Protein AF-Q9K920-F1 (afdb_monomer)

pLDDT: mean 84.87, std 9.46, range [56.19, 97.88]

Structure (mmCIF, N/CA/C/O backbone):
data_AF-Q9K920-F1
#
_entry.id   AF-Q9K920-F1
#
loop_
_atom_site.group_PDB
_atom_site.id
_atom_site.type_symbol
_atom_site.label_atom_id
_atom_site.label_alt_id
_atom_site.label_comp_id
_atom_site.label_asym_id
_atom_site.label_entity_id
_atom_site.label_seq_id
_atom_site.pdbx_PDB_ins_code
_atom_site.Cartn_x
_atom_site.Cartn_y
_atom_site.Cartn_z
_atom_site.occupancy
_atom_site.B_iso_or_equiv
_atom_site.auth_seq_id
_atom_site.auth_comp_id
_atom_site.auth_asym_id
_atom_site.auth_atom_id
_atom_site.pdbx_PDB_model_num
ATOM 1 N N . MET A 1 1 ? -5.522 10.569 23.496 1.00 87.00 1 MET A N 1
ATOM 2 C CA . MET A 1 1 ? -6.399 11.558 24.163 1.00 87.00 1 MET A CA 1
ATOM 3 C C . MET A 1 1 ? -7.795 10.991 24.354 1.00 87.00 1 MET A C 1
ATOM 5 O O . MET A 1 1 ? -8.154 10.785 25.497 1.00 87.00 1 MET A O 1
ATOM 9 N N . LEU A 1 2 ? -8.533 10.636 23.294 1.00 90.25 2 LEU A N 1
ATOM 10 C CA . LEU A 1 2 ? -9.862 10.009 23.440 1.00 90.25 2 LEU A CA 1
ATOM 11 C C . LEU A 1 2 ? -9.837 8.718 24.281 1.00 90.25 2 LEU A C 1
ATOM 13 O O . LEU A 1 2 ? -10.608 8.592 25.219 1.00 90.25 2 LEU A O 1
ATOM 17 N N . GLU A 1 3 ? -8.879 7.813 24.030 1.00 88.56 3 GLU A N 1
ATOM 18 C CA . GLU A 1 3 ? -8.672 6.599 24.854 1.00 88.56 3 GLU A CA 1
ATOM 19 C C . GLU A 1 3 ? -8.349 6.908 26.333 1.00 88.56 3 GLU A C 1
ATOM 21 O O . GLU A 1 3 ? -8.478 6.040 27.185 1.00 88.56 3 GLU A O 1
ATOM 26 N N . GLN A 1 4 ? -7.916 8.135 26.641 1.00 89.88 4 GLN A N 1
ATOM 27 C CA . GLN A 1 4 ? -7.606 8.604 27.999 1.00 89.88 4 GLN A CA 1
ATOM 28 C C . GLN A 1 4 ? -8.783 9.376 28.628 1.00 89.88 4 GLN A C 1
ATOM 30 O O . GLN A 1 4 ? -8.610 10.004 29.666 1.00 89.88 4 GLN A O 1
ATOM 35 N N . GLY A 1 5 ? -9.960 9.376 27.992 1.00 88.25 5 GLY A N 1
ATOM 36 C CA . GLY A 1 5 ? -11.185 9.988 28.519 1.00 88.25 5 GLY A CA 1
ATOM 37 C C . GLY A 1 5 ? -11.414 11.457 28.150 1.00 88.25 5 GLY A C 1
ATOM 38 O O . GLY A 1 5 ? -12.409 12.027 28.582 1.00 88.25 5 GLY A O 1
ATOM 39 N N . TYR A 1 6 ? -10.547 12.077 27.343 1.00 89.62 6 TYR A N 1
ATOM 40 C CA . TYR A 1 6 ? -10.772 13.453 26.878 1.00 89.62 6 TYR A CA 1
ATOM 41 C C . TYR A 1 6 ? -11.965 13.525 25.923 1.00 89.62 6 TYR A C 1
ATOM 43 O O . TYR A 1 6 ? -12.097 12.680 25.031 1.00 89.62 6 TYR A O 1
ATOM 51 N N . HIS A 1 7 ? -12.772 14.584 26.025 1.00 91.06 7 HIS A N 1
ATOM 52 C CA . HIS A 1 7 ? -13.816 14.843 25.037 1.00 91.06 7 HIS A CA 1
ATOM 53 C C . HIS A 1 7 ? -13.199 15.225 23.683 1.00 91.06 7 HIS A C 1
ATOM 55 O O . HIS A 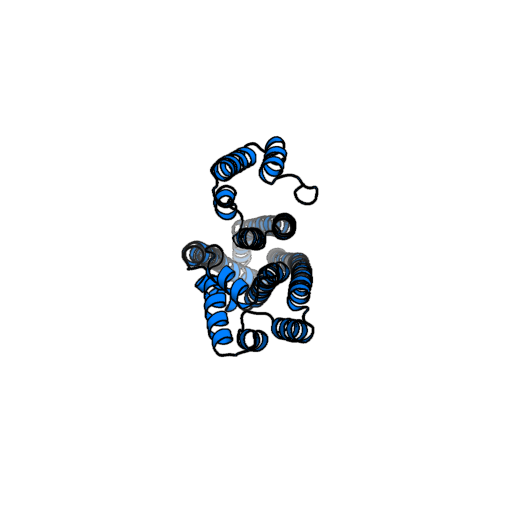1 7 ? -12.141 15.854 23.610 1.00 91.06 7 HIS A O 1
ATOM 61 N N . LEU A 1 8 ? -13.876 14.881 22.580 1.00 90.19 8 LEU A N 1
ATOM 62 C CA . LEU A 1 8 ? -13.378 15.155 21.226 1.00 90.19 8 LEU A CA 1
ATOM 63 C C . LEU A 1 8 ? -13.060 16.633 21.000 1.00 90.19 8 LEU A C 1
ATOM 65 O O . LEU A 1 8 ? -12.021 16.960 20.429 1.00 90.19 8 LEU A O 1
ATOM 69 N N . TYR A 1 9 ? -13.934 17.511 21.487 1.00 91.81 9 TYR A N 1
ATOM 70 C CA . TYR A 1 9 ? -13.746 18.951 21.400 1.00 91.81 9 TYR A CA 1
ATOM 71 C C . TYR A 1 9 ? -12.428 19.393 22.067 1.00 91.81 9 TYR A C 1
ATOM 73 O O . TYR A 1 9 ? -11.630 20.099 21.453 1.00 91.81 9 TYR A O 1
ATOM 81 N N . GLU A 1 10 ? -12.153 18.918 23.286 1.00 91.75 10 GLU A N 1
ATOM 82 C CA . GLU A 1 10 ? -10.934 19.240 24.043 1.00 91.75 10 GLU A CA 1
ATOM 83 C C . GLU A 1 10 ? -9.682 18.674 23.367 1.00 91.75 10 GLU A C 1
ATOM 85 O O . GLU A 1 10 ? -8.663 19.355 23.259 1.00 91.75 10 GLU A O 1
ATOM 90 N N . ALA A 1 11 ? -9.767 17.440 22.861 1.00 92.75 11 ALA A N 1
ATOM 91 C CA . ALA A 1 11 ? -8.669 16.798 22.151 1.00 92.75 11 ALA A CA 1
ATOM 92 C C . ALA A 1 11 ? -8.289 17.575 20.879 1.00 92.75 11 ALA A C 1
ATOM 94 O O . ALA A 1 11 ? -7.111 17.839 20.643 1.00 92.75 11 ALA A O 1
ATOM 95 N N . VAL A 1 12 ? -9.274 17.986 20.073 1.00 92.00 12 VAL A N 1
ATOM 96 C CA . VAL A 1 12 ? -9.027 18.775 18.856 1.00 92.00 12 VAL A CA 1
ATOM 97 C C . VAL A 1 12 ? -8.523 20.176 19.205 1.00 92.00 12 VAL A C 1
ATOM 99 O O . VAL A 1 12 ? -7.591 20.654 18.562 1.00 92.00 12 VAL A O 1
ATOM 102 N N . GLN A 1 13 ? -9.063 20.816 20.245 1.00 92.44 13 GLN A N 1
ATOM 103 C CA . GLN A 1 13 ? -8.583 22.119 20.710 1.00 92.44 13 GLN A CA 1
ATOM 104 C C . GLN A 1 13 ? -7.113 22.061 21.147 1.00 92.44 13 GLN A C 1
ATOM 106 O O . GLN A 1 13 ? -6.321 22.917 20.755 1.00 92.44 13 GLN A O 1
ATOM 111 N N . PHE A 1 14 ? -6.726 21.027 21.897 1.00 92.69 14 PHE A N 1
ATOM 112 C CA . PHE A 1 14 ? -5.340 20.810 22.309 1.00 92.69 14 PHE A CA 1
ATOM 113 C C . PHE A 1 14 ? -4.397 20.616 21.110 1.00 92.69 14 PHE A C 1
ATOM 115 O O . PHE A 1 14 ? -3.303 21.187 21.068 1.00 92.69 14 PHE A O 1
ATOM 122 N N . LEU A 1 15 ? -4.830 19.850 20.104 1.00 91.69 15 LEU A N 1
ATOM 123 C CA . LEU A 1 15 ? -4.066 19.648 18.870 1.00 91.69 15 LEU A CA 1
ATOM 124 C C . LEU A 1 15 ? -3.947 20.934 18.042 1.00 91.69 15 LEU A C 1
ATOM 126 O O . LEU A 1 15 ? -2.878 21.213 17.503 1.00 91.69 15 LEU A O 1
ATOM 130 N N . ALA A 1 16 ? -5.007 21.743 17.975 1.00 92.06 16 ALA A N 1
ATOM 131 C CA . ALA A 1 16 ? -5.031 22.984 17.207 1.00 92.06 16 ALA A CA 1
ATOM 132 C C . ALA A 1 16 ? -4.013 24.020 17.712 1.00 92.06 16 ALA A C 1
ATOM 134 O O . ALA A 1 16 ? -3.480 24.782 16.908 1.00 92.06 16 ALA A O 1
ATOM 135 N N . ILE A 1 17 ? -3.703 24.031 19.015 1.00 91.19 17 ILE A N 1
ATOM 136 C CA . ILE A 1 17 ? -2.691 24.924 19.614 1.00 91.19 17 ILE A CA 1
ATOM 137 C C . ILE A 1 17 ? -1.288 24.645 19.054 1.00 91.19 17 ILE A C 1
ATOM 139 O O . ILE A 1 17 ? -0.499 25.569 18.879 1.00 91.19 17 ILE A O 1
ATOM 143 N N . HIS A 1 18 ? -0.988 23.384 18.738 1.00 89.94 18 HIS A N 1
ATOM 144 C CA . HIS A 1 18 ? 0.329 22.940 18.272 1.00 89.94 18 HIS A CA 1
ATOM 145 C C . HIS A 1 18 ? 0.408 22.793 16.743 1.00 89.94 18 HIS A C 1
ATOM 147 O O . HIS A 1 18 ? 1.444 22.404 16.203 1.00 89.94 18 HIS A O 1
ATOM 153 N N . ALA A 1 19 ? -0.690 23.063 16.034 1.00 89.94 19 ALA A N 1
ATOM 154 C CA . ALA A 1 19 ? -0.784 22.872 14.596 1.00 89.94 19 ALA A CA 1
ATOM 155 C C . ALA A 1 19 ? -0.239 24.090 13.820 1.00 89.94 19 ALA A C 1
ATOM 157 O O . ALA A 1 19 ? -0.411 25.231 14.253 1.00 89.94 19 ALA A O 1
ATOM 158 N N . PRO A 1 20 ? 0.350 23.893 12.623 1.00 91.81 20 PRO A N 1
ATOM 159 C CA . PRO A 1 20 ? 0.662 24.996 11.716 1.00 91.81 20 PRO A CA 1
ATOM 160 C C . PRO A 1 20 ? -0.584 25.835 11.406 1.00 91.81 20 PRO A C 1
ATOM 162 O O . PRO A 1 20 ? -1.692 25.299 11.339 1.00 91.81 20 PRO A O 1
ATOM 165 N N . SER A 1 21 ? -0.419 27.131 11.126 1.00 90.75 21 SER A N 1
ATOM 166 C CA . SER A 1 21 ? -1.541 28.077 10.982 1.00 90.75 21 SER A CA 1
ATOM 167 C C . SER A 1 21 ? -2.606 27.648 9.961 1.00 90.75 21 SER A C 1
ATOM 169 O O . SER A 1 21 ? -3.788 27.939 10.137 1.00 90.75 21 SER A O 1
ATOM 171 N N . SER A 1 22 ? -2.219 26.942 8.893 1.00 89.88 22 SER A N 1
ATOM 172 C CA . SER A 1 22 ? -3.157 26.403 7.898 1.00 89.88 22 SER A CA 1
ATOM 173 C C . SER A 1 22 ? -4.046 25.290 8.465 1.00 89.88 22 SER A C 1
ATOM 175 O O . SER A 1 22 ? -5.250 25.282 8.211 1.00 89.88 22 SER A O 1
ATOM 177 N N . ALA A 1 23 ? -3.477 24.377 9.253 1.00 90.25 23 ALA A N 1
ATOM 178 C CA . ALA A 1 23 ? -4.200 23.291 9.907 1.00 90.25 23 ALA A CA 1
ATOM 179 C C . ALA A 1 23 ? -5.038 23.808 11.082 1.00 90.25 23 ALA A C 1
ATOM 181 O O . ALA A 1 23 ? -6.196 23.420 11.216 1.00 90.25 23 ALA A O 1
ATOM 182 N N . GLN A 1 24 ? -4.503 24.751 11.862 1.00 92.38 24 GLN A N 1
ATOM 183 C CA . GLN A 1 24 ? -5.221 25.396 12.960 1.00 92.38 24 GLN A CA 1
ATOM 184 C C . GLN A 1 24 ? -6.520 26.061 12.482 1.00 92.38 24 GLN A C 1
ATOM 186 O O . GLN A 1 24 ? -7.563 25.874 13.100 1.00 92.38 24 GLN A O 1
ATOM 191 N N . LYS A 1 25 ? -6.498 26.783 11.348 1.00 92.44 25 LYS A N 1
ATOM 192 C CA . LYS A 1 25 ? -7.712 27.381 10.757 1.00 92.44 25 LYS A CA 1
ATOM 193 C C . LYS A 1 25 ? -8.785 26.334 10.446 1.00 92.44 25 LYS A C 1
ATOM 195 O O . LYS A 1 25 ? -9.943 26.536 10.796 1.00 92.44 25 LYS A O 1
ATOM 200 N N . LYS A 1 26 ? -8.398 25.213 9.828 1.00 93.25 26 LYS A N 1
ATOM 201 C CA . LYS A 1 26 ? -9.325 24.119 9.493 1.00 93.25 26 LYS A CA 1
ATOM 202 C C . LYS A 1 26 ? -9.870 23.424 10.747 1.00 93.25 26 LYS A C 1
ATOM 204 O O . LYS A 1 26 ? -11.060 23.148 10.820 1.00 93.25 26 LYS A O 1
ATOM 209 N N . MET A 1 27 ? -9.019 23.189 11.748 1.00 92.81 27 MET A N 1
ATOM 210 C CA . MET A 1 27 ? -9.426 22.618 13.037 1.00 92.81 27 MET A CA 1
ATOM 211 C C . MET A 1 27 ? -10.377 23.546 13.798 1.00 92.81 27 MET A C 1
ATOM 213 O O . MET A 1 27 ? -11.357 23.077 14.361 1.00 92.81 27 MET A O 1
ATOM 217 N N . ASN A 1 28 ? -10.143 24.859 13.776 1.00 92.88 28 ASN A N 1
ATOM 218 C CA . ASN A 1 28 ? -11.046 25.826 14.397 1.00 92.88 28 ASN A CA 1
ATOM 219 C C . ASN A 1 28 ? -12.414 25.865 13.701 1.00 92.88 28 ASN A C 1
ATOM 221 O O . ASN A 1 28 ? -13.424 25.934 14.392 1.00 92.88 28 ASN A O 1
ATOM 225 N N . ALA A 1 29 ? -12.462 25.765 12.368 1.00 93.00 29 ALA A N 1
ATOM 226 C CA . ALA A 1 29 ? -13.723 25.636 11.633 1.00 93.00 29 ALA A CA 1
ATOM 227 C C . ALA A 1 29 ? -14.479 24.353 12.028 1.00 93.00 29 ALA A C 1
ATOM 229 O O . ALA A 1 29 ? -15.650 24.413 12.390 1.00 93.00 29 ALA A O 1
ATOM 230 N N . MET A 1 30 ? -13.779 23.214 12.090 1.00 93.50 30 MET A N 1
ATOM 231 C CA . MET A 1 30 ? -14.336 21.953 12.594 1.00 93.50 30 MET A CA 1
ATOM 232 C C . MET A 1 30 ? -14.867 22.085 14.035 1.00 93.50 30 MET A C 1
ATOM 234 O O . MET A 1 30 ? -15.955 21.605 14.337 1.00 93.50 30 MET A O 1
ATOM 238 N N . LEU A 1 31 ? -14.134 22.752 14.935 1.00 93.44 31 LEU A N 1
ATOM 239 C CA . LEU A 1 31 ? -14.570 22.986 16.318 1.00 93.44 31 LEU A CA 1
ATOM 240 C C . LEU A 1 31 ? -15.826 23.867 16.402 1.00 93.44 31 LEU A C 1
ATOM 242 O O . LEU A 1 31 ? -16.652 23.649 17.289 1.00 93.44 31 LEU A O 1
ATOM 246 N N . MET A 1 32 ? -15.984 24.849 15.506 1.00 93.19 32 MET A N 1
ATOM 247 C CA . MET A 1 32 ? -17.191 25.683 15.429 1.00 93.19 32 MET A CA 1
ATOM 248 C C . MET A 1 32 ? -18.421 24.860 15.026 1.00 93.19 32 MET A C 1
ATOM 250 O O . MET A 1 32 ? -19.474 24.993 15.656 1.00 93.19 32 MET A O 1
ATOM 254 N N . ASP A 1 33 ? -18.278 23.968 14.047 1.00 94.00 33 ASP A N 1
ATOM 255 C CA . ASP A 1 33 ? -19.357 23.076 13.607 1.00 94.00 33 ASP A CA 1
ATOM 256 C C . ASP A 1 33 ? -19.740 22.076 14.703 1.00 94.00 33 ASP A C 1
ATOM 258 O O . ASP A 1 33 ? -20.922 21.926 15.022 1.00 94.00 33 ASP A O 1
ATOM 262 N N . LEU A 1 34 ? -18.746 21.460 15.355 1.00 91.94 34 LEU A N 1
ATOM 263 C CA . LEU A 1 34 ? -18.974 20.547 16.479 1.00 91.94 34 LEU A CA 1
ATOM 264 C C . LEU A 1 34 ? -19.683 21.238 17.649 1.00 91.94 34 LEU A C 1
ATOM 266 O O . LEU A 1 34 ? -20.607 20.674 18.230 1.00 91.94 34 LEU A O 1
ATOM 270 N N . ARG A 1 35 ? -19.295 22.477 17.980 1.00 91.00 35 ARG A N 1
ATOM 271 C CA . ARG A 1 35 ? -19.970 23.274 19.018 1.00 91.00 35 ARG A CA 1
ATOM 272 C C . ARG A 1 35 ? -21.424 23.581 18.649 1.00 91.00 35 ARG A C 1
ATOM 274 O O . ARG A 1 35 ? -22.266 23.680 19.535 1.00 91.00 35 ARG A O 1
ATOM 281 N N . SER A 1 36 ? -21.711 23.719 17.357 1.00 91.31 36 SER A N 1
ATOM 282 C CA . SER A 1 36 ? -23.054 23.985 16.833 1.00 91.31 36 SER A CA 1
ATOM 283 C C . SER A 1 36 ? -23.922 22.722 16.720 1.00 91.31 36 SER A C 1
ATOM 285 O O . SER A 1 36 ? -25.068 22.813 16.289 1.00 91.31 36 SER A O 1
ATOM 287 N N . GLY A 1 37 ? -23.401 21.549 17.101 1.00 90.25 37 GLY A N 1
ATOM 288 C CA . GLY A 1 37 ? -24.133 20.282 17.081 1.00 90.25 37 GLY A CA 1
ATOM 289 C C . GLY A 1 37 ? -24.151 19.582 15.721 1.00 90.25 37 GLY A C 1
ATOM 290 O O . GLY A 1 37 ? -24.944 18.660 15.527 1.00 90.25 37 GLY A O 1
ATOM 291 N N . TYR A 1 38 ? -23.298 19.988 14.774 1.00 91.19 38 TYR A N 1
ATOM 292 C CA . TYR A 1 38 ? -23.150 19.236 13.530 1.00 91.19 38 TYR A CA 1
ATOM 293 C C . TYR A 1 38 ? -22.531 17.855 13.804 1.00 91.19 38 TYR A C 1
ATOM 295 O O . TYR A 1 38 ? -21.619 17.748 14.628 1.00 91.19 38 TYR A O 1
ATOM 303 N N . PRO A 1 39 ? -22.973 16.806 13.082 1.00 90.31 39 PRO A N 1
ATOM 304 C CA . PRO A 1 39 ? -22.327 15.499 13.111 1.00 90.31 39 PRO A CA 1
ATOM 305 C C . PRO A 1 39 ? -20.834 15.585 12.777 1.00 90.31 39 PRO A C 1
ATOM 307 O O . PRO A 1 39 ? -20.417 16.391 11.936 1.00 90.31 39 PRO A O 1
ATOM 310 N N . LEU A 1 40 ? -20.035 14.711 13.387 1.00 91.75 40 LEU A N 1
ATOM 311 C CA . LEU A 1 40 ? -18.583 14.702 13.245 1.00 91.75 40 LEU A CA 1
ATOM 312 C C . LEU A 1 40 ? -18.161 14.529 11.786 1.00 91.75 40 LEU A C 1
ATOM 314 O O . LEU A 1 40 ? -17.308 15.276 11.310 1.00 91.75 40 LEU A O 1
ATOM 318 N N . HIS A 1 41 ? -18.765 13.584 11.065 1.00 89.50 41 HIS A N 1
ATOM 319 C CA . HIS A 1 41 ? -18.437 13.348 9.660 1.00 89.50 41 HIS A CA 1
ATOM 320 C C . HIS A 1 41 ? -18.607 14.594 8.779 1.00 89.50 41 HIS A C 1
ATOM 322 O O . HIS A 1 41 ? -17.815 14.770 7.861 1.00 89.50 41 HIS A O 1
ATOM 328 N N . LYS A 1 42 ? -19.564 15.486 9.082 1.00 89.56 42 LYS A N 1
ATOM 329 C CA . LYS A 1 42 ? -19.732 16.761 8.360 1.00 89.56 42 LYS A CA 1
ATOM 330 C C . LYS A 1 42 ? -18.681 17.787 8.769 1.00 89.56 42 LYS A C 1
ATOM 332 O O . LYS A 1 42 ? -18.091 18.442 7.919 1.00 89.56 42 LYS A O 1
ATOM 337 N N . ALA A 1 43 ? -18.396 17.897 10.066 1.00 92.12 43 ALA A N 1
ATOM 338 C CA . ALA A 1 43 ? -17.367 18.813 10.561 1.00 92.12 43 ALA A CA 1
ATOM 339 C C . ALA A 1 43 ? -15.959 18.458 10.028 1.00 92.12 43 ALA A C 1
ATOM 341 O O . ALA A 1 43 ? -15.102 19.330 9.870 1.00 92.12 43 ALA A O 1
ATOM 342 N N . LEU A 1 44 ? -15.709 17.180 9.725 1.00 91.50 44 LEU A N 1
ATOM 343 C CA . LEU A 1 44 ? -14.448 16.699 9.156 1.00 91.50 44 LEU A CA 1
ATOM 344 C C . LEU A 1 44 ? -14.211 17.133 7.698 1.00 91.50 44 LEU A C 1
ATOM 346 O O . LEU A 1 44 ? -13.056 17.114 7.259 1.00 91.50 44 LEU A O 1
ATOM 350 N N . ASP A 1 45 ? -15.236 17.582 6.964 1.00 88.56 45 ASP A N 1
ATOM 351 C CA . ASP A 1 45 ? -15.094 18.028 5.569 1.00 88.56 45 ASP A CA 1
ATOM 352 C C . ASP A 1 45 ? -14.105 19.198 5.428 1.00 88.56 45 ASP A C 1
ATOM 354 O O . ASP A 1 45 ? -13.343 19.269 4.456 1.00 88.56 45 ASP A O 1
ATOM 358 N N . HIS A 1 46 ? -14.005 20.060 6.450 1.00 88.81 46 HIS A N 1
ATOM 359 C CA . HIS A 1 46 ? -13.029 21.161 6.507 1.00 88.81 46 HIS A CA 1
ATOM 360 C C . HIS A 1 46 ? -11.575 20.689 6.396 1.00 88.81 46 HIS A C 1
ATOM 362 O O . HIS A 1 46 ? -10.706 21.410 5.890 1.00 88.81 46 HIS A O 1
ATOM 368 N N . LEU A 1 47 ? -11.281 19.471 6.859 1.00 87.12 47 LEU A N 1
ATOM 369 C CA . LEU A 1 47 ? -9.933 18.908 6.840 1.00 87.12 47 LEU A CA 1
ATOM 370 C C . LEU A 1 47 ? -9.537 18.366 5.459 1.00 87.12 47 LEU A C 1
ATOM 372 O O . LEU A 1 47 ? -8.339 18.219 5.212 1.00 87.12 47 LEU A O 1
ATOM 376 N N . GLN A 1 48 ? -10.492 18.156 4.541 1.00 86.50 48 GLN A N 1
ATOM 377 C CA . GLN A 1 48 ? -10.265 17.584 3.202 1.00 86.50 48 GLN A CA 1
ATOM 378 C C . GLN A 1 48 ? -9.549 16.225 3.266 1.00 86.50 48 GLN A C 1
ATOM 380 O O . GLN A 1 48 ? -8.590 15.959 2.536 1.00 86.50 48 GLN A O 1
ATOM 385 N N . LEU A 1 49 ? -9.994 15.372 4.191 1.00 87.25 49 LEU A N 1
ATOM 386 C CA . LEU A 1 49 ? -9.417 14.046 4.386 1.00 87.25 49 LEU A CA 1
ATOM 387 C C . LEU A 1 49 ? -9.680 13.149 3.168 1.00 87.25 49 LEU A C 1
ATOM 389 O O . LEU A 1 49 ? -10.670 13.339 2.461 1.00 87.25 49 LEU A O 1
ATOM 393 N N . PRO A 1 50 ? -8.840 12.140 2.912 1.00 86.44 50 PRO A N 1
ATOM 394 C CA . PRO A 1 50 ? -9.135 11.158 1.885 1.00 86.44 50 PRO A CA 1
ATOM 395 C C . PRO A 1 50 ? -10.414 10.357 2.175 1.00 86.44 50 PRO A C 1
ATOM 397 O O . PRO A 1 50 ? -10.739 10.104 3.332 1.00 86.44 50 PRO A O 1
ATOM 400 N N . GLN A 1 51 ? -11.120 9.934 1.122 1.00 85.38 51 GLN A N 1
ATOM 401 C CA . GLN A 1 51 ? -12.435 9.272 1.210 1.00 85.38 51 GLN A CA 1
ATOM 402 C C . GLN A 1 51 ? -12.436 8.020 2.102 1.00 85.38 51 GLN A C 1
ATOM 404 O O . GLN A 1 51 ? -13.359 7.808 2.878 1.00 85.38 51 GLN A O 1
ATOM 409 N N . ASP A 1 52 ? -11.377 7.220 2.022 1.00 84.69 52 ASP A N 1
ATOM 410 C CA . ASP A 1 52 ? -11.130 6.036 2.845 1.00 84.69 52 ASP A CA 1
ATOM 411 C C . ASP A 1 52 ? -11.049 6.360 4.344 1.00 84.69 52 ASP A C 1
ATOM 413 O O . ASP A 1 52 ? -11.583 5.629 5.174 1.00 84.69 52 ASP A O 1
ATOM 417 N N . VAL A 1 53 ? -10.441 7.493 4.692 1.00 89.25 53 VAL A N 1
ATOM 418 C CA . VAL A 1 53 ? -10.314 7.965 6.076 1.00 89.25 53 VAL A CA 1
ATOM 419 C C . VAL A 1 53 ? -11.638 8.536 6.582 1.00 89.25 53 VAL A C 1
ATOM 421 O O . VAL A 1 53 ? -12.036 8.245 7.706 1.00 89.25 53 VAL A O 1
ATOM 424 N N . GLN A 1 54 ? -12.350 9.304 5.750 1.00 90.12 54 GLN A N 1
ATOM 425 C CA . GLN A 1 54 ? -13.674 9.833 6.102 1.00 90.12 54 GLN A CA 1
ATOM 426 C C . GLN A 1 54 ? -14.677 8.709 6.375 1.00 90.12 54 GLN A C 1
ATOM 428 O O . GLN A 1 54 ? -15.404 8.758 7.362 1.00 90.12 54 GLN A O 1
ATOM 433 N N . LEU A 1 55 ? -14.660 7.661 5.550 1.00 88.94 55 LEU A N 1
ATOM 434 C CA . LEU A 1 55 ? -15.499 6.480 5.716 1.00 88.94 55 LEU A CA 1
ATOM 435 C C . LEU A 1 55 ? -15.267 5.773 7.062 1.00 88.94 55 LEU A C 1
ATOM 437 O O . LEU A 1 55 ? -16.230 5.420 7.737 1.00 88.94 55 LEU A O 1
ATOM 441 N N . LEU A 1 56 ? -14.010 5.576 7.474 1.00 88.50 56 LEU A N 1
ATOM 442 C CA . LEU A 1 56 ? -13.700 4.948 8.765 1.00 88.50 56 LEU A CA 1
ATOM 443 C C . LEU A 1 56 ? -14.125 5.819 9.950 1.00 88.50 56 LEU A C 1
ATOM 445 O O . LEU A 1 56 ? -14.624 5.295 10.946 1.00 88.50 56 LEU A O 1
ATOM 449 N N . LEU A 1 57 ? -13.970 7.140 9.835 1.00 92.31 57 LEU A N 1
ATOM 450 C CA . LEU A 1 57 ? -14.434 8.075 10.857 1.00 92.31 57 LEU A CA 1
ATOM 451 C C . LEU A 1 57 ? -15.964 8.095 10.945 1.00 92.31 57 LEU A C 1
ATOM 453 O O . LEU A 1 57 ? -16.498 8.049 12.050 1.00 92.31 57 LEU A O 1
ATOM 457 N N . TYR A 1 58 ? -16.665 8.054 9.812 1.00 92.12 58 TYR A N 1
ATOM 458 C CA . TYR A 1 58 ? -18.119 7.896 9.768 1.00 92.12 58 TYR A CA 1
ATOM 459 C C . TYR A 1 58 ? -18.572 6.599 10.446 1.00 92.12 58 TYR A C 1
ATOM 461 O O . TYR A 1 58 ? -19.450 6.624 11.303 1.00 92.12 58 TYR A O 1
ATOM 469 N N . VAL A 1 59 ? -17.932 5.468 10.130 1.00 90.69 59 VAL A N 1
ATOM 470 C CA . VAL A 1 59 ? -18.202 4.181 10.791 1.00 90.69 59 VAL A CA 1
ATOM 471 C C . VAL A 1 59 ? -17.985 4.272 12.302 1.00 90.69 59 VAL A C 1
ATOM 473 O O . VAL A 1 59 ? -18.813 3.783 13.067 1.00 90.69 59 VAL A O 1
ATOM 476 N N . SER A 1 60 ? -16.917 4.944 12.736 1.00 91.12 60 SER A N 1
ATOM 477 C CA . SER A 1 60 ? -16.625 5.118 14.161 1.00 91.12 60 SER A CA 1
ATOM 478 C C . SER A 1 60 ? -17.591 6.050 14.893 1.00 91.12 60 SER A C 1
ATOM 480 O O . SER A 1 60 ? -17.851 5.886 16.080 1.00 91.12 60 SER A O 1
ATOM 482 N N . GLU A 1 61 ? -18.147 7.036 14.187 1.00 92.31 61 GLU A N 1
ATOM 483 C CA . GLU A 1 61 ? -19.204 7.892 14.719 1.00 92.31 61 GLU A CA 1
ATOM 484 C C . GLU A 1 61 ? -20.496 7.090 14.901 1.00 92.31 61 GLU A C 1
ATOM 486 O O . GLU A 1 61 ? -21.181 7.246 15.908 1.00 92.31 61 GLU A O 1
ATOM 491 N N . ARG A 1 62 ? -20.805 6.189 13.959 1.00 91.56 62 ARG A N 1
ATOM 492 C CA . ARG A 1 62 ? -22.009 5.350 13.998 1.00 91.56 62 ARG A CA 1
ATOM 493 C C . ARG A 1 62 ? -21.948 4.231 15.035 1.00 91.56 62 ARG A C 1
ATOM 495 O O . ARG A 1 62 ? -22.976 3.933 15.630 1.00 91.56 62 ARG A O 1
ATOM 502 N N . ASN A 1 63 ? -20.782 3.623 15.259 1.00 88.19 63 ASN A N 1
ATOM 503 C CA . ASN A 1 63 ? -20.618 2.571 16.270 1.00 88.19 63 ASN A CA 1
ATOM 504 C C . ASN A 1 63 ? -20.235 3.105 17.668 1.00 88.19 63 ASN A C 1
ATOM 506 O O . ASN A 1 63 ? -20.147 2.324 18.612 1.00 88.19 63 ASN A O 1
ATOM 510 N N . GLY A 1 64 ? -19.988 4.414 17.804 1.00 87.62 64 GLY A N 1
ATOM 511 C CA . GLY A 1 64 ? -19.639 5.075 19.064 1.00 87.62 64 GLY A CA 1
ATOM 512 C C . GLY A 1 64 ? -18.177 4.933 19.510 1.00 87.62 64 GLY A C 1
ATOM 513 O O . GLY A 1 64 ? -17.780 5.575 20.482 1.00 87.62 64 GLY A O 1
ATOM 514 N N . ASP A 1 65 ? -17.341 4.162 18.808 1.00 87.81 65 ASP A N 1
ATOM 515 C CA . ASP A 1 65 ? -15.922 3.969 19.135 1.00 87.81 65 ASP A CA 1
ATOM 516 C C . ASP A 1 65 ? -15.030 4.948 18.356 1.00 87.81 65 ASP A C 1
ATOM 518 O O . ASP A 1 65 ? -14.174 4.580 17.541 1.00 87.81 65 ASP A O 1
ATOM 522 N N . LEU A 1 66 ? -15.226 6.243 18.620 1.00 91.44 66 LEU A N 1
ATOM 523 C CA . LEU A 1 66 ? -14.425 7.315 18.020 1.00 91.44 66 LEU A CA 1
ATOM 524 C C . LEU A 1 66 ? -12.931 7.155 18.322 1.00 91.44 66 LEU A C 1
ATOM 526 O O . LEU A 1 66 ? -12.091 7.488 17.486 1.00 91.44 66 LEU A O 1
ATOM 530 N N . ALA A 1 67 ? -12.580 6.641 19.502 1.00 91.12 67 ALA A N 1
ATOM 531 C CA . ALA A 1 67 ? -11.194 6.437 19.901 1.00 91.12 67 ALA A CA 1
ATOM 532 C C . ALA A 1 67 ? -10.482 5.455 18.957 1.00 91.12 67 ALA A C 1
ATOM 534 O O . ALA A 1 67 ? -9.443 5.799 18.380 1.00 91.12 67 ALA A O 1
ATOM 535 N N . GLN A 1 68 ? -11.071 4.275 18.730 1.00 85.31 68 GLN A N 1
ATOM 536 C CA . GLN A 1 68 ? -10.553 3.310 17.763 1.00 85.31 68 GLN A CA 1
ATOM 537 C C . GLN A 1 68 ? -10.629 3.856 16.333 1.00 85.31 68 GLN A C 1
ATOM 539 O O . GLN A 1 68 ? -9.683 3.680 15.560 1.00 85.31 68 GLN A O 1
ATOM 544 N N . GLY A 1 69 ? -11.719 4.547 15.993 1.00 88.50 69 GLY A N 1
ATOM 545 C CA . GLY A 1 69 ? -11.931 5.185 14.698 1.00 88.50 69 GLY A CA 1
ATOM 546 C C . GLY A 1 69 ? -10.800 6.110 14.287 1.00 88.50 69 GLY A C 1
ATOM 547 O O . GLY A 1 69 ? -10.165 5.897 13.252 1.00 88.50 69 GLY A O 1
ATOM 548 N N . PHE A 1 70 ? -10.498 7.107 15.120 1.00 91.75 70 PHE A N 1
ATOM 549 C CA . PHE A 1 70 ? -9.401 8.045 14.887 1.00 91.75 70 PHE A CA 1
ATOM 550 C C . PHE A 1 70 ? -8.038 7.353 14.863 1.00 91.75 70 PHE A C 1
ATOM 552 O O . PHE A 1 70 ? -7.192 7.717 14.045 1.00 91.75 70 PHE A O 1
ATOM 559 N N . ARG A 1 71 ? -7.820 6.334 15.703 1.00 89.00 71 ARG A N 1
ATOM 560 C CA . ARG A 1 71 ? -6.569 5.565 15.713 1.00 89.00 71 ARG A CA 1
ATOM 561 C C . ARG A 1 71 ? -6.345 4.819 14.398 1.00 89.00 71 ARG A C 1
ATOM 563 O O . ARG A 1 71 ? -5.319 5.032 13.756 1.00 89.00 71 ARG A O 1
ATOM 570 N N . LYS A 1 72 ? -7.306 3.999 13.960 1.00 83.62 72 LYS A N 1
ATOM 571 C CA . LYS A 1 72 ? -7.209 3.228 12.707 1.00 83.62 72 LYS A CA 1
ATOM 572 C C . LYS A 1 72 ? -7.174 4.136 11.477 1.00 83.62 72 LYS A C 1
ATOM 574 O O . LYS A 1 72 ? -6.366 3.923 10.577 1.00 83.62 72 LYS A O 1
ATOM 579 N N . SER A 1 73 ? -7.974 5.199 11.477 1.00 89.38 73 SER A N 1
ATOM 580 C CA . SER A 1 73 ? -7.961 6.234 10.436 1.00 89.38 73 SER A CA 1
ATOM 581 C C . SER A 1 73 ? -6.607 6.944 10.346 1.00 89.38 73 SER A C 1
ATOM 583 O O . SER A 1 73 ? -6.084 7.160 9.253 1.00 89.38 73 SER A O 1
ATOM 585 N N . GLY A 1 74 ? -6.000 7.260 11.494 1.00 89.94 74 GLY A N 1
ATOM 586 C CA . GLY A 1 74 ? -4.664 7.840 11.583 1.00 89.94 74 GLY A CA 1
ATOM 587 C C . GLY A 1 74 ? -3.565 6.884 11.117 1.00 89.94 74 GLY A C 1
ATOM 588 O O . GLY A 1 74 ? -2.670 7.305 10.386 1.00 89.94 74 GLY A O 1
ATOM 589 N N . GLU A 1 75 ? -3.641 5.598 11.474 1.00 86.19 75 GLU A N 1
ATOM 590 C CA . GLU A 1 75 ? -2.728 4.555 10.982 1.00 86.19 75 GLU A CA 1
ATOM 591 C C . GLU A 1 75 ? -2.803 4.423 9.454 1.00 86.19 75 GLU A C 1
ATOM 593 O O . GLU A 1 75 ? -1.765 4.417 8.786 1.00 86.19 75 GLU A O 1
ATOM 598 N N . LEU A 1 76 ? -4.016 4.389 8.891 1.00 85.12 76 LEU A N 1
ATOM 599 C CA . LEU A 1 76 ? -4.238 4.342 7.446 1.00 85.12 76 LEU A CA 1
ATOM 600 C C . LEU A 1 76 ? -3.674 5.589 6.749 1.00 85.12 76 LEU A C 1
ATOM 602 O O . LEU A 1 76 ? -2.907 5.474 5.790 1.00 85.12 76 LEU A O 1
ATOM 606 N N . PHE A 1 77 ? -3.996 6.781 7.261 1.00 89.56 77 PHE A N 1
ATOM 607 C CA . PHE A 1 77 ? -3.512 8.047 6.710 1.00 89.56 77 PHE A CA 1
ATOM 608 C C . PHE A 1 77 ? -1.982 8.157 6.784 1.00 89.56 77 PHE A C 1
ATOM 610 O O . PHE A 1 77 ? -1.336 8.548 5.811 1.00 89.56 77 PHE A O 1
ATOM 617 N N . LYS A 1 78 ? -1.378 7.753 7.908 1.00 89.44 78 LYS A N 1
ATOM 618 C CA . LYS A 1 78 ? 0.078 7.729 8.088 1.00 89.44 78 LYS A CA 1
ATOM 619 C C . LYS A 1 78 ? 0.743 6.790 7.087 1.00 89.44 78 LYS A C 1
ATOM 621 O O . LYS A 1 78 ? 1.686 7.202 6.415 1.00 89.44 78 LYS A O 1
ATOM 626 N N . LYS A 1 79 ? 0.243 5.559 6.942 1.00 82.00 79 LYS A N 1
ATOM 627 C CA . LYS A 1 79 ? 0.772 4.593 5.965 1.00 82.00 79 LYS A CA 1
ATOM 628 C C . LYS A 1 79 ? 0.684 5.137 4.541 1.00 82.00 79 LYS A C 1
ATOM 630 O O . LYS A 1 79 ? 1.653 5.033 3.791 1.00 82.00 79 LYS A O 1
ATOM 635 N N . ARG A 1 80 ? -0.431 5.780 4.185 1.00 85.31 80 ARG A N 1
ATOM 636 C CA . ARG A 1 80 ? -0.603 6.444 2.887 1.00 85.31 80 ARG A CA 1
ATOM 637 C C . ARG A 1 80 ? 0.449 7.525 2.647 1.00 85.31 80 ARG A C 1
ATOM 639 O O . ARG A 1 80 ? 1.074 7.537 1.587 1.00 85.31 80 ARG A O 1
ATOM 646 N N . GLU A 1 81 ? 0.672 8.408 3.617 1.00 87.81 81 GLU A N 1
ATOM 647 C CA . GLU A 1 81 ? 1.653 9.488 3.473 1.00 87.81 81 GLU A CA 1
ATOM 648 C C . GLU A 1 81 ? 3.090 8.950 3.446 1.00 87.81 81 GLU A C 1
ATOM 650 O O . GLU A 1 81 ? 3.921 9.415 2.668 1.00 87.81 81 GLU A O 1
ATOM 655 N N . GLU A 1 82 ? 3.393 7.908 4.222 1.00 87.38 82 GLU A N 1
ATOM 656 C CA . GLU A 1 82 ? 4.680 7.218 4.146 1.00 87.38 82 GLU A CA 1
ATOM 657 C C . GLU A 1 82 ? 4.920 6.582 2.775 1.00 87.38 82 GLU A C 1
ATOM 659 O O . GLU A 1 82 ? 6.029 6.673 2.248 1.00 87.38 82 GLU A O 1
ATOM 664 N N . MET A 1 83 ? 3.908 5.946 2.182 1.00 79.44 83 MET A N 1
ATOM 665 C CA . MET A 1 83 ? 4.004 5.376 0.835 1.00 79.44 83 MET A CA 1
ATOM 666 C C . MET A 1 83 ? 4.230 6.462 -0.210 1.00 79.44 83 MET A C 1
ATOM 668 O O . MET A 1 83 ? 5.126 6.324 -1.042 1.00 79.44 83 MET A O 1
ATOM 672 N N . LYS A 1 84 ? 3.479 7.566 -0.127 1.00 84.00 84 LYS A N 1
ATOM 673 C CA . LYS A 1 84 ? 3.653 8.728 -1.001 1.00 84.00 84 LYS A CA 1
ATOM 674 C C . LYS A 1 84 ? 5.073 9.285 -0.898 1.00 84.00 84 LYS A C 1
ATOM 676 O O . LYS A 1 84 ? 5.748 9.414 -1.914 1.00 84.00 84 LYS A O 1
ATOM 681 N N . ARG A 1 85 ? 5.574 9.514 0.319 1.00 87.25 85 ARG A N 1
ATOM 682 C CA . ARG A 1 85 ? 6.944 9.997 0.557 1.00 87.25 85 ARG A CA 1
ATOM 683 C C . ARG A 1 85 ? 8.011 9.028 0.048 1.00 87.25 85 ARG A C 1
ATOM 685 O O . ARG A 1 85 ? 9.001 9.470 -0.530 1.00 87.25 85 ARG A O 1
ATOM 692 N N . LYS A 1 86 ? 7.832 7.716 0.247 1.00 83.06 86 L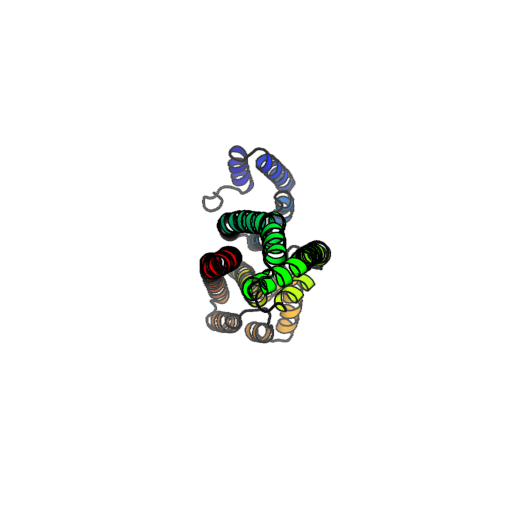YS A N 1
ATOM 693 C CA . LYS A 1 86 ? 8.750 6.689 -0.278 1.00 83.06 86 LYS A CA 1
ATOM 694 C C . LYS A 1 86 ? 8.757 6.685 -1.807 1.00 83.06 86 LYS A C 1
ATOM 696 O O . LYS A 1 86 ? 9.827 6.576 -2.395 1.00 83.06 86 LYS A O 1
ATOM 701 N N . TRP A 1 87 ? 7.598 6.849 -2.443 1.00 80.81 87 TRP A N 1
ATOM 702 C CA . TRP A 1 87 ? 7.484 6.946 -3.897 1.00 80.81 87 TRP A CA 1
ATOM 703 C C . TRP A 1 87 ? 8.138 8.221 -4.444 1.00 80.81 87 TRP A C 1
ATOM 705 O O . TRP A 1 87 ? 8.978 8.138 -5.337 1.00 80.81 87 TRP A O 1
ATOM 715 N N . GLU A 1 88 ? 7.855 9.383 -3.850 1.00 81.81 88 GLU A N 1
ATOM 716 C CA . GLU A 1 88 ? 8.498 10.657 -4.203 1.00 81.81 88 GLU A CA 1
ATOM 717 C C . GLU A 1 88 ? 10.023 10.595 -4.037 1.00 81.81 88 GLU A C 1
ATOM 719 O O . GLU A 1 88 ? 10.769 11.056 -4.901 1.00 81.81 88 GLU A O 1
ATOM 724 N N . GLY A 1 89 ? 10.502 9.993 -2.944 1.00 84.62 89 GLY A N 1
ATOM 725 C CA . GLY A 1 89 ? 11.927 9.775 -2.705 1.00 84.62 89 GLY A CA 1
ATOM 726 C C . GLY A 1 89 ? 12.558 8.831 -3.730 1.00 84.62 89 GLY A C 1
ATOM 727 O O . GLY A 1 89 ? 13.606 9.150 -4.292 1.00 84.62 89 GLY A O 1
ATOM 728 N N . ALA A 1 90 ? 11.904 7.703 -4.021 1.00 80.69 90 ALA A N 1
ATOM 729 C CA . ALA A 1 90 ? 12.386 6.715 -4.983 1.00 80.69 90 ALA A CA 1
ATOM 730 C C . ALA A 1 90 ? 12.442 7.259 -6.417 1.00 80.69 90 ALA A C 1
ATOM 732 O O . ALA A 1 90 ? 13.327 6.856 -7.164 1.00 80.69 90 ALA A O 1
ATOM 733 N N . MET A 1 91 ? 11.537 8.169 -6.798 1.00 80.31 91 MET A N 1
ATOM 734 C CA . MET A 1 91 ? 11.464 8.756 -8.144 1.00 80.31 91 MET A CA 1
ATOM 735 C C . MET A 1 91 ? 12.381 9.963 -8.353 1.00 80.31 91 MET A C 1
ATOM 737 O O . MET A 1 91 ? 12.746 10.258 -9.490 1.00 80.31 91 MET A O 1
ATOM 741 N N . ARG A 1 92 ? 12.806 10.644 -7.282 1.00 82.94 92 ARG A N 1
ATOM 742 C CA . ARG A 1 92 ? 13.637 11.854 -7.383 1.00 82.94 92 ARG A CA 1
ATOM 743 C C . ARG A 1 92 ? 14.967 11.608 -8.106 1.00 82.94 92 ARG A C 1
ATOM 745 O O . ARG A 1 92 ? 15.333 12.388 -8.980 1.00 82.94 92 ARG A O 1
ATOM 752 N N . TYR A 1 93 ? 15.667 10.523 -7.768 1.00 81.25 93 TYR A N 1
ATOM 753 C CA . TYR A 1 93 ? 16.953 10.167 -8.384 1.00 81.25 93 TYR A CA 1
ATOM 754 C C . TYR A 1 93 ? 16.817 9.694 -9.845 1.00 81.25 93 TYR A C 1
ATOM 756 O O . TYR A 1 93 ? 17.499 10.263 -10.697 1.00 81.25 93 TYR A O 1
ATOM 764 N N . PRO A 1 94 ? 15.926 8.731 -10.177 1.00 81.06 94 PRO A N 1
ATOM 765 C CA . PRO A 1 94 ? 15.539 8.419 -11.551 1.00 81.06 94 PRO A CA 1
ATOM 766 C C . PRO A 1 94 ? 15.267 9.644 -12.411 1.00 81.06 94 PRO A C 1
ATOM 768 O O . PRO A 1 94 ? 15.812 9.749 -13.502 1.00 81.06 94 PRO A O 1
ATOM 771 N N . LEU A 1 95 ? 14.464 10.589 -11.918 1.00 83.94 95 LEU A N 1
ATOM 772 C CA . LEU A 1 95 ? 14.087 11.766 -12.688 1.00 83.94 95 LEU A CA 1
ATOM 773 C C . LEU A 1 95 ? 15.297 12.656 -12.997 1.00 83.94 95 LEU A C 1
ATOM 775 O O . LEU A 1 95 ? 15.458 13.077 -14.139 1.00 83.94 95 LEU A O 1
ATOM 779 N N . LEU A 1 96 ? 16.173 12.891 -12.014 1.00 87.31 96 LEU A N 1
ATOM 780 C CA . LEU A 1 96 ? 17.420 13.632 -12.224 1.00 87.31 96 LEU A CA 1
ATOM 781 C C . LEU A 1 96 ? 18.302 12.950 -13.277 1.00 87.31 96 LEU A C 1
ATOM 783 O O . LEU A 1 96 ? 18.769 13.606 -14.205 1.00 87.31 96 LEU A O 1
ATOM 787 N N . LEU A 1 97 ? 18.502 11.634 -13.163 1.00 85.19 97 LEU A N 1
ATOM 788 C CA . LEU A 1 97 ? 19.317 10.882 -14.118 1.00 85.19 97 LEU A CA 1
ATOM 789 C C . LEU A 1 97 ? 18.699 10.857 -15.513 1.00 85.19 97 LEU A C 1
ATOM 791 O O . LEU A 1 97 ? 19.432 10.966 -16.491 1.00 85.19 97 LEU A O 1
ATOM 795 N N . ILE A 1 98 ? 17.373 10.757 -15.623 1.00 80.81 98 ILE A N 1
ATOM 796 C CA . ILE A 1 98 ? 16.664 10.861 -16.900 1.00 80.81 98 ILE A CA 1
ATOM 797 C C . ILE A 1 98 ? 16.917 12.241 -17.511 1.00 80.81 98 ILE A C 1
ATOM 799 O O . ILE A 1 98 ? 17.318 12.306 -18.665 1.00 80.81 98 ILE A O 1
ATOM 803 N N . ILE A 1 99 ? 16.777 13.333 -16.750 1.00 83.06 99 ILE A N 1
ATOM 804 C CA . ILE A 1 99 ? 17.051 14.696 -17.241 1.00 83.06 99 ILE A CA 1
ATOM 805 C C . ILE A 1 99 ? 18.497 14.823 -17.743 1.00 83.06 99 ILE A C 1
ATOM 807 O O . ILE A 1 99 ? 18.716 15.317 -18.848 1.00 83.06 99 ILE A O 1
ATOM 811 N N . VAL A 1 100 ? 19.481 14.339 -16.977 1.00 87.06 100 VAL A N 1
ATOM 812 C CA . VAL A 1 100 ? 20.901 14.366 -17.374 1.00 87.06 100 VAL A CA 1
ATOM 813 C C . VAL A 1 100 ? 21.148 13.508 -18.617 1.00 87.06 100 VAL A C 1
ATOM 815 O O . VAL A 1 100 ? 21.828 13.946 -19.540 1.00 87.06 100 VAL A O 1
ATOM 818 N N . THR A 1 101 ? 20.567 12.309 -18.683 1.00 81.44 101 THR A N 1
ATOM 819 C CA . THR A 1 101 ? 20.714 11.398 -19.831 1.00 81.44 101 THR A CA 1
ATOM 820 C C . THR A 1 101 ? 20.090 11.996 -21.088 1.00 81.44 101 THR A C 1
ATOM 822 O O . THR A 1 101 ? 20.701 11.943 -22.150 1.00 81.44 101 THR A O 1
ATOM 825 N N . LEU A 1 102 ? 18.914 12.622 -20.972 1.00 81.19 102 LEU A N 1
ATOM 826 C CA . LEU A 1 102 ? 18.258 13.335 -22.069 1.00 81.19 102 LEU A CA 1
ATOM 827 C C . LEU A 1 102 ? 19.090 14.528 -22.547 1.00 81.19 102 LEU A C 1
ATOM 829 O O . LEU A 1 102 ? 19.219 14.726 -23.752 1.00 81.19 102 LEU A O 1
ATOM 833 N N . LEU A 1 103 ? 19.691 15.289 -21.626 1.00 85.25 103 LEU A N 1
ATOM 834 C CA . LEU A 1 103 ? 20.596 16.389 -21.960 1.00 85.25 103 LEU A CA 1
ATOM 835 C C . LEU A 1 103 ? 21.839 15.890 -22.713 1.00 85.25 103 LEU A C 1
ATOM 837 O O . LEU A 1 103 ? 22.199 16.457 -23.743 1.00 85.25 103 LEU A O 1
ATOM 841 N N . LEU A 1 104 ? 22.468 14.808 -22.243 1.00 85.38 104 LEU A N 1
ATOM 842 C CA . LEU A 1 104 ? 23.602 14.179 -22.930 1.00 85.38 104 LEU A CA 1
ATOM 843 C C . LEU A 1 104 ? 23.207 13.675 -24.321 1.00 85.38 104 LEU A C 1
ATOM 845 O O . LEU A 1 104 ? 23.936 13.905 -25.284 1.00 85.38 104 LEU A O 1
ATOM 849 N N . MET A 1 105 ? 22.038 13.041 -24.441 1.00 79.81 105 MET A N 1
ATOM 850 C CA . MET A 1 105 ? 21.490 12.619 -25.730 1.00 79.81 105 MET A CA 1
ATOM 851 C C . MET A 1 105 ? 21.300 13.795 -26.678 1.00 79.81 105 MET A C 1
ATOM 853 O O . MET A 1 105 ? 21.703 13.711 -27.834 1.00 79.81 105 MET A O 1
ATOM 857 N N . PHE A 1 106 ? 20.726 14.894 -26.189 1.00 81.06 106 PHE A N 1
ATOM 858 C CA . PHE A 1 106 ? 20.531 16.109 -26.968 1.00 81.06 106 PHE A CA 1
ATOM 859 C C . PHE A 1 106 ? 21.869 16.658 -27.483 1.00 81.06 106 PHE A C 1
ATOM 861 O O . PHE A 1 106 ? 22.014 16.893 -28.681 1.00 81.06 106 PHE A O 1
ATOM 868 N N . ILE A 1 107 ? 22.879 16.788 -26.617 1.00 85.38 107 ILE A N 1
ATOM 869 C CA . ILE A 1 107 ? 24.213 17.257 -27.023 1.00 85.38 107 ILE A CA 1
ATOM 870 C C . ILE A 1 107 ? 24.820 16.323 -28.080 1.00 85.38 107 ILE A C 1
ATOM 872 O O . ILE A 1 107 ? 25.310 16.782 -29.113 1.00 85.38 107 ILE A O 1
ATOM 876 N N . LEU A 1 108 ? 24.747 15.008 -27.860 1.00 81.88 108 LEU A N 1
ATOM 877 C CA . LEU A 1 108 ? 25.307 14.022 -28.779 1.00 81.88 108 LEU A CA 1
ATOM 878 C C . LEU A 1 108 ? 24.619 14.067 -30.151 1.00 81.88 108 LEU A C 1
ATOM 880 O O . LEU A 1 108 ? 25.288 14.019 -31.181 1.00 81.88 108 LEU A O 1
ATOM 884 N N . MET A 1 109 ? 23.295 14.207 -30.173 1.00 75.00 109 MET A N 1
ATOM 885 C CA . MET A 1 109 ? 22.508 14.231 -31.403 1.00 75.00 109 MET A CA 1
ATOM 886 C C . MET A 1 109 ? 22.664 15.520 -32.208 1.00 75.00 109 MET A C 1
ATOM 888 O O . MET A 1 109 ? 22.749 15.446 -33.430 1.00 75.00 109 MET A O 1
ATOM 892 N N . TYR A 1 110 ? 22.699 16.684 -31.555 1.00 81.50 110 TYR A N 1
ATOM 893 C CA . TYR A 1 110 ? 22.701 17.977 -32.250 1.00 81.50 110 TYR A CA 1
ATOM 894 C C . TYR A 1 110 ? 24.098 18.549 -32.504 1.00 81.50 110 TYR A C 1
ATOM 896 O O . TYR A 1 110 ? 24.260 19.329 -33.438 1.00 81.50 110 TYR A O 1
ATOM 904 N N . PHE A 1 111 ? 25.107 18.164 -31.717 1.00 85.44 111 PHE A N 1
ATOM 905 C CA . PHE A 1 111 ? 26.470 18.684 -31.870 1.00 85.44 111 PHE A CA 1
ATOM 906 C C . PHE A 1 111 ? 27.452 17.618 -32.365 1.00 85.44 111 PHE A C 1
ATOM 908 O O . PHE A 1 111 ? 28.181 17.860 -33.325 1.00 85.44 111 PHE A O 1
ATOM 915 N N . VAL A 1 112 ? 27.465 16.425 -31.756 1.00 84.81 112 VAL A N 1
ATOM 916 C CA . VAL A 1 112 ? 28.508 15.413 -32.022 1.00 84.81 112 VAL A CA 1
ATOM 917 C C . VAL A 1 112 ? 28.240 14.627 -33.308 1.00 84.81 112 VAL A C 1
ATOM 919 O O . VAL A 1 112 ? 29.099 14.561 -34.188 1.00 84.81 112 VAL A O 1
ATOM 922 N N . LEU A 1 113 ? 27.043 14.047 -33.455 1.00 78.44 113 LEU A N 1
ATOM 923 C CA . LEU A 1 113 ? 26.694 13.237 -34.626 1.00 78.44 113 LEU A CA 1
ATOM 924 C C . LEU A 1 113 ? 26.775 14.016 -35.955 1.00 78.44 113 LEU A C 1
ATOM 926 O O . LEU A 1 113 ? 27.331 13.457 -36.902 1.00 78.44 113 LEU A O 1
ATOM 930 N N . PRO A 1 114 ? 26.316 15.280 -36.070 1.00 79.56 114 PRO A N 1
ATOM 931 C CA . PRO A 1 114 ? 26.439 16.047 -37.312 1.00 79.56 114 PRO A CA 1
ATOM 932 C C . PRO A 1 114 ? 27.896 16.323 -37.688 1.00 79.56 114 PRO A C 1
ATOM 934 O O . PRO A 1 114 ? 28.253 16.285 -38.869 1.00 79.56 114 PRO A O 1
ATOM 937 N N . HIS A 1 115 ? 28.762 16.537 -36.692 1.00 81.56 115 HIS A N 1
ATOM 938 C CA . HIS A 1 115 ? 30.192 16.705 -36.920 1.00 81.56 115 HIS A CA 1
ATOM 939 C C . HIS A 1 115 ? 30.819 15.417 -37.472 1.00 81.56 115 HIS A C 1
ATOM 941 O O . HIS A 1 115 ? 31.480 15.459 -38.508 1.00 81.56 115 HIS A O 1
ATOM 947 N N . HIS A 1 116 ? 30.520 14.257 -36.870 1.00 76.19 116 HIS A N 1
ATOM 948 C CA . HIS A 1 116 ? 30.952 12.958 -37.403 1.00 76.19 116 HIS A CA 1
ATOM 949 C C . HIS A 1 116 ? 30.419 12.705 -38.819 1.00 76.19 116 HIS A C 1
ATOM 951 O O . HIS A 1 116 ? 31.188 12.314 -39.690 1.00 76.19 116 HIS A O 1
ATOM 957 N N . GLN A 1 117 ? 29.137 12.967 -39.099 1.00 75.50 117 GLN A N 1
ATOM 958 C CA . GLN A 1 117 ? 28.584 12.812 -40.452 1.00 75.50 117 GLN A CA 1
ATOM 959 C C . GLN A 1 117 ? 29.329 13.674 -41.482 1.00 75.50 117 GLN A C 1
ATOM 961 O O . GLN A 1 117 ? 29.583 13.216 -42.596 1.00 75.50 117 GLN A O 1
ATOM 966 N N . THR A 1 118 ? 29.694 14.905 -41.113 1.00 79.88 118 THR A N 1
ATOM 967 C CA . THR A 1 118 ? 30.441 15.824 -41.985 1.00 79.88 118 THR A CA 1
ATOM 968 C C . THR A 1 118 ? 31.853 15.298 -42.260 1.00 79.88 118 THR A C 1
ATOM 970 O O . THR A 1 118 ? 32.268 15.257 -43.417 1.00 79.88 118 THR A O 1
ATOM 973 N N . LEU A 1 119 ? 32.549 14.805 -41.227 1.00 78.38 119 LEU A N 1
ATOM 974 C CA . LEU A 1 119 ? 33.888 14.212 -41.350 1.00 78.38 119 LEU A CA 1
ATOM 975 C C . LEU A 1 119 ? 33.897 12.918 -42.181 1.00 78.38 119 LEU A C 1
ATOM 977 O O . LEU A 1 119 ? 34.749 12.738 -43.050 1.00 78.38 119 LEU A O 1
ATOM 981 N N . TYR A 1 120 ? 32.925 12.028 -41.971 1.00 75.81 120 TYR A N 1
ATOM 982 C CA . TYR A 1 120 ? 32.802 10.783 -42.737 1.00 75.81 120 TYR A CA 1
ATOM 983 C C . TYR A 1 120 ? 32.539 11.050 -44.221 1.00 75.81 120 TYR A C 1
ATOM 985 O O . TYR A 1 120 ? 33.172 10.438 -45.081 1.00 75.81 120 TYR A O 1
ATOM 993 N N . ARG A 1 121 ? 31.664 12.021 -44.529 1.00 77.31 121 ARG A N 1
ATOM 994 C CA . ARG A 1 121 ? 31.421 12.469 -45.909 1.00 77.31 121 ARG A C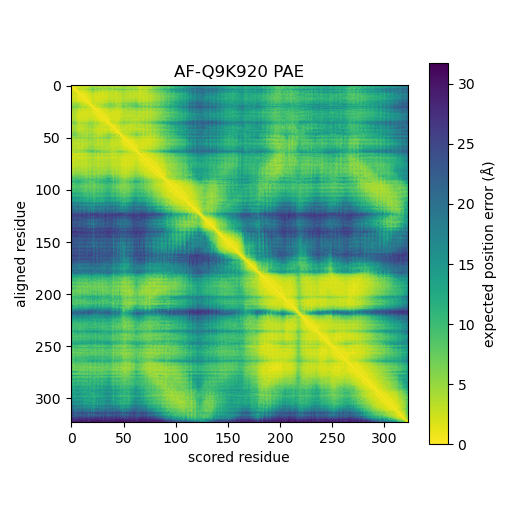A 1
ATOM 995 C C . ARG A 1 121 ? 32.680 13.042 -46.560 1.00 77.31 121 ARG A C 1
ATOM 997 O O . ARG A 1 121 ? 32.890 12.782 -47.740 1.00 77.31 121 ARG A O 1
ATOM 1004 N N . SER A 1 122 ? 33.523 13.774 -45.822 1.00 81.06 122 SER A N 1
ATOM 1005 C CA . SER A 1 122 ? 34.787 14.292 -46.370 1.00 81.06 122 SER A CA 1
ATOM 1006 C C . SER A 1 122 ? 35.846 13.212 -46.601 1.00 81.06 122 SER A C 1
ATOM 1008 O O . SER A 1 122 ? 36.639 13.346 -47.525 1.00 81.06 122 SER A O 1
ATOM 1010 N N . LEU A 1 123 ? 35.844 12.138 -45.802 1.00 79.75 123 LEU A N 1
ATOM 1011 C CA . LEU A 1 123 ? 36.784 11.016 -45.933 1.00 79.75 123 LEU A CA 1
ATOM 1012 C C . LEU A 1 123 ? 36.294 9.905 -46.877 1.00 79.75 123 LEU A C 1
ATOM 1014 O O . LEU A 1 123 ? 37.019 8.944 -47.100 1.00 79.75 123 LEU A O 1
ATOM 1018 N N . GLN A 1 124 ? 35.073 10.013 -47.416 1.00 77.19 124 GLN A N 1
ATOM 1019 C CA . GLN A 1 124 ? 34.412 8.963 -48.210 1.00 77.19 124 GLN A CA 1
ATOM 1020 C C . GLN A 1 124 ? 34.307 7.606 -47.482 1.00 77.19 124 GLN A C 1
ATOM 1022 O O . GLN A 1 124 ? 34.219 6.555 -48.113 1.00 77.19 124 GLN A O 1
ATOM 1027 N N . ILE A 1 125 ? 34.275 7.628 -46.147 1.00 73.62 125 ILE A N 1
ATOM 1028 C CA . ILE A 1 125 ? 34.106 6.434 -45.313 1.00 73.62 125 ILE A CA 1
ATOM 1029 C C . ILE A 1 125 ? 32.617 6.279 -44.999 1.00 73.62 125 ILE A C 1
ATOM 1031 O O . ILE A 1 125 ? 31.917 7.248 -44.696 1.00 73.62 125 ILE A O 1
ATOM 1035 N N . GLU A 1 126 ? 32.108 5.052 -45.049 1.00 76.19 126 GLU A N 1
ATOM 1036 C CA . GLU A 1 126 ? 30.746 4.775 -44.609 1.00 76.19 126 GLU A CA 1
ATOM 1037 C C . GLU A 1 126 ? 30.616 4.810 -43.083 1.00 76.19 126 GLU A C 1
ATOM 1039 O O . GLU A 1 126 ? 31.428 4.246 -42.354 1.00 76.19 126 GLU A O 1
ATOM 1044 N N . LEU A 1 127 ? 29.540 5.425 -42.586 1.00 73.12 127 LEU A N 1
ATOM 1045 C CA . LEU A 1 127 ? 29.228 5.427 -41.154 1.00 73.12 127 LEU A CA 1
ATOM 1046 C C . LEU A 1 127 ? 29.021 3.991 -40.625 1.00 73.12 127 LEU A C 1
ATOM 1048 O O . LEU A 1 127 ? 28.319 3.206 -41.278 1.00 73.12 127 LEU A O 1
ATOM 1052 N N . PRO A 1 128 ? 29.522 3.659 -39.416 1.00 77.50 128 PRO A N 1
ATOM 1053 C CA . PRO A 1 128 ? 29.276 2.359 -38.807 1.00 77.50 128 PRO A CA 1
ATOM 1054 C C . PRO A 1 128 ? 27.778 2.094 -38.617 1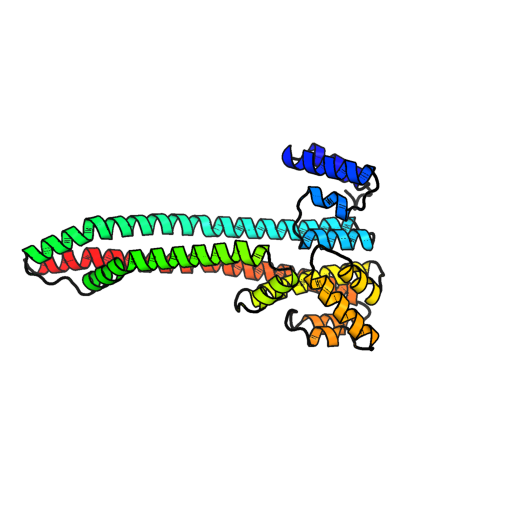.00 77.50 128 PRO A C 1
ATOM 1056 O O . PRO A 1 128 ? 26.994 3.009 -38.350 1.00 77.50 128 PRO A O 1
ATOM 1059 N N . VAL A 1 129 ? 27.376 0.820 -38.691 1.00 77.25 129 VAL A N 1
ATOM 1060 C CA . VAL A 1 129 ? 25.965 0.394 -38.578 1.00 77.25 129 VAL A CA 1
ATOM 1061 C C . VAL A 1 129 ? 25.322 0.883 -37.279 1.00 77.25 129 VAL A C 1
ATOM 1063 O O . VAL A 1 129 ? 24.188 1.352 -37.299 1.00 77.25 129 VAL A O 1
ATOM 1066 N N . ILE A 1 130 ? 26.052 0.842 -36.160 1.00 74.25 130 ILE A N 1
ATOM 1067 C CA . ILE A 1 130 ? 25.556 1.312 -34.858 1.00 74.25 130 ILE A CA 1
ATOM 1068 C C . ILE A 1 130 ? 25.275 2.818 -34.896 1.00 74.25 130 ILE A C 1
ATOM 1070 O O . ILE A 1 130 ? 24.225 3.248 -34.432 1.00 74.25 130 ILE A O 1
ATOM 1074 N N . THR A 1 131 ? 26.144 3.617 -35.519 1.00 73.62 131 THR A N 1
ATOM 1075 C CA . THR A 1 131 ? 25.920 5.059 -35.684 1.00 73.62 131 THR A CA 1
ATOM 1076 C C . THR A 1 131 ? 24.760 5.336 -36.639 1.00 73.62 131 THR A C 1
ATOM 1078 O O . THR A 1 131 ? 23.937 6.189 -36.329 1.00 73.62 131 THR A O 1
ATOM 1081 N N . LYS A 1 132 ? 24.616 4.585 -37.745 1.00 77.50 132 LYS A N 1
ATOM 1082 C CA . LYS A 1 132 ? 23.444 4.672 -38.641 1.00 77.50 132 LYS A CA 1
ATOM 1083 C C . LYS A 1 132 ? 22.140 4.338 -37.898 1.00 77.50 132 LYS A C 1
ATOM 1085 O O . LYS A 1 132 ? 21.158 5.053 -38.059 1.00 77.50 132 LYS A O 1
ATOM 1090 N N . LEU A 1 133 ? 22.135 3.302 -37.052 1.00 77.56 133 LEU A N 1
ATOM 1091 C CA . LEU A 1 133 ? 20.975 2.913 -36.241 1.00 77.56 133 LEU A CA 1
ATOM 1092 C C . LEU A 1 133 ? 20.657 3.961 -35.177 1.00 77.56 133 LEU A C 1
ATOM 1094 O O . LEU A 1 133 ? 19.494 4.309 -35.004 1.00 77.56 133 LEU A O 1
ATOM 1098 N N . VAL A 1 134 ? 21.673 4.507 -34.504 1.00 72.31 134 VAL A N 1
ATOM 1099 C CA . VAL A 1 134 ? 21.481 5.611 -33.561 1.00 72.31 134 VAL A CA 1
ATOM 1100 C C . VAL A 1 134 ? 20.941 6.833 -34.283 1.00 72.31 134 VAL A C 1
ATOM 1102 O O . VAL A 1 134 ? 19.953 7.368 -33.809 1.00 72.31 134 VAL A O 1
ATOM 1105 N N . ILE A 1 135 ? 21.481 7.220 -35.444 1.00 72.31 135 ILE A N 1
ATOM 1106 C CA . ILE A 1 135 ? 20.948 8.325 -36.254 1.00 72.31 135 ILE A CA 1
ATOM 1107 C C . ILE A 1 135 ? 19.492 8.053 -36.634 1.00 72.31 135 ILE A C 1
ATOM 1109 O O . ILE A 1 135 ? 18.651 8.900 -36.369 1.00 72.31 135 ILE A O 1
ATOM 1113 N N . ALA A 1 136 ? 19.167 6.870 -37.160 1.00 75.12 136 ALA A N 1
ATOM 1114 C CA . ALA A 1 136 ? 17.801 6.513 -37.537 1.00 75.12 136 ALA A CA 1
ATOM 1115 C C . ALA A 1 136 ? 16.847 6.574 -36.335 1.00 75.12 136 ALA A C 1
ATOM 1117 O O . ALA A 1 136 ? 15.803 7.217 -36.411 1.00 75.12 136 ALA A O 1
ATOM 1118 N N . CYS A 1 137 ? 17.222 5.976 -35.200 1.00 69.94 137 CYS A N 1
ATOM 1119 C CA . CYS A 1 137 ? 16.468 6.077 -33.953 1.00 69.94 137 CYS A CA 1
ATOM 1120 C C . CYS A 1 137 ? 16.332 7.529 -33.502 1.00 69.94 137 CYS A C 1
ATOM 1122 O O . CYS A 1 137 ? 15.252 7.899 -33.071 1.00 69.94 137 CYS A O 1
ATOM 1124 N N . SER A 1 138 ? 17.393 8.329 -33.627 1.00 64.25 138 SER A N 1
ATOM 1125 C CA . SER A 1 138 ? 17.501 9.727 -33.205 1.00 64.25 138 SER A CA 1
ATOM 1126 C C . SER A 1 138 ? 16.686 10.673 -34.080 1.00 64.25 138 SER A C 1
ATOM 1128 O O . SER A 1 138 ? 16.064 11.585 -33.560 1.00 64.25 138 SER A O 1
ATOM 1130 N N . GLU A 1 139 ? 16.601 10.419 -35.385 1.00 69.19 139 GLU A N 1
ATOM 1131 C CA . GLU A 1 139 ? 15.653 11.086 -36.261 1.00 69.19 139 GLU A CA 1
ATOM 1132 C C . GLU A 1 139 ? 14.259 10.723 -35.790 1.00 69.19 139 GLU A C 1
ATOM 1134 O O . GLU A 1 139 ? 13.447 11.627 -35.634 1.00 69.19 139 GLU A O 1
ATOM 1139 N N . LYS A 1 140 ? 14.028 9.441 -35.439 1.00 67.00 140 LYS A N 1
ATOM 1140 C CA . LYS A 1 140 ? 12.747 8.972 -34.895 1.00 67.00 140 LYS A CA 1
ATOM 1141 C C . LYS A 1 140 ? 12.407 9.474 -33.507 1.00 67.00 140 LYS A C 1
ATOM 1143 O O . LYS A 1 140 ? 11.248 9.462 -33.095 1.00 67.00 140 LYS A O 1
ATOM 1148 N N . LEU A 1 141 ? 13.401 9.976 -32.804 1.00 63.75 141 LEU A N 1
ATOM 1149 C CA . LEU A 1 141 ? 13.336 10.219 -31.389 1.00 63.75 141 LEU A CA 1
ATOM 1150 C C . LEU A 1 141 ? 12.573 11.500 -31.024 1.00 63.75 141 LEU A C 1
ATOM 1152 O O . LEU A 1 141 ? 11.783 11.418 -30.094 1.00 63.75 141 LEU A O 1
ATOM 1156 N N . PRO A 1 142 ? 12.683 12.645 -31.728 1.00 62.84 142 PRO A N 1
ATOM 1157 C CA . PRO A 1 142 ? 11.774 13.767 -31.545 1.00 62.84 142 PRO A CA 1
ATOM 1158 C C . PRO A 1 142 ? 10.314 13.355 -31.667 1.00 62.84 142 PRO A C 1
ATOM 1160 O O . PRO A 1 142 ? 9.506 13.794 -30.857 1.00 62.84 142 PRO A O 1
ATOM 1163 N N . TRP A 1 143 ? 9.961 12.479 -32.611 1.00 64.81 143 TRP A N 1
ATOM 1164 C CA . TRP A 1 143 ? 8.576 12.033 -32.784 1.00 64.81 143 TRP A CA 1
ATOM 1165 C C . TRP A 1 143 ? 8.184 10.923 -31.812 1.00 64.81 143 TRP A C 1
ATOM 1167 O O . TRP A 1 143 ? 7.036 10.889 -31.398 1.00 64.81 143 TRP A O 1
ATOM 1177 N N . LEU A 1 144 ? 9.114 10.075 -31.364 1.00 63.66 144 LEU A N 1
ATOM 1178 C CA . LEU A 1 144 ? 8.873 9.112 -30.284 1.00 63.66 144 LEU A CA 1
ATOM 1179 C C . LEU A 1 144 ? 8.776 9.790 -28.909 1.00 63.66 144 LEU A C 1
ATOM 1181 O O . LEU A 1 144 ? 7.909 9.415 -28.132 1.00 63.66 144 LEU A O 1
ATOM 1185 N N . PHE A 1 145 ? 9.597 10.802 -28.603 1.00 62.78 145 PHE A N 1
A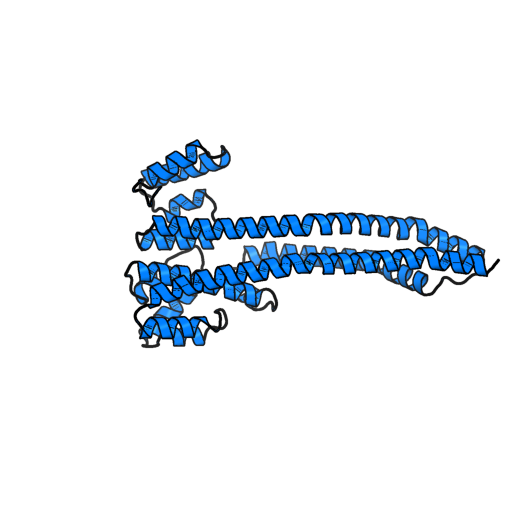TOM 1186 C CA . PHE A 1 145 ? 9.492 11.608 -27.381 1.00 62.78 145 PHE A CA 1
ATOM 1187 C C . PHE A 1 145 ? 8.267 12.502 -27.419 1.00 62.78 145 PHE A C 1
ATOM 1189 O O . PHE A 1 145 ? 7.546 12.535 -26.431 1.00 62.78 145 PHE A O 1
ATOM 1196 N N . THR A 1 146 ? 7.987 13.196 -28.527 1.00 60.09 146 THR A N 1
ATOM 1197 C CA . THR A 1 146 ? 6.738 13.964 -28.626 1.00 60.09 146 THR A CA 1
ATOM 1198 C C . THR A 1 146 ? 5.534 13.037 -28.588 1.00 60.09 146 THR A C 1
ATOM 1200 O O . THR A 1 146 ? 4.620 13.336 -27.839 1.00 60.09 146 THR A O 1
ATOM 1203 N N . ALA A 1 147 ? 5.536 11.874 -29.248 1.00 64.88 147 ALA A N 1
ATOM 1204 C CA . ALA A 1 147 ? 4.460 10.893 -29.099 1.00 64.88 147 ALA A CA 1
ATOM 1205 C C . ALA A 1 147 ? 4.361 10.357 -27.664 1.00 64.88 147 ALA A C 1
ATOM 1207 O O . ALA A 1 147 ? 3.262 10.296 -27.134 1.00 64.88 147 ALA A O 1
ATOM 1208 N N . PHE A 1 148 ? 5.469 10.021 -26.997 1.00 67.88 148 PHE A N 1
ATOM 1209 C CA . PHE A 1 148 ? 5.465 9.545 -25.610 1.00 67.88 148 PHE A CA 1
ATOM 1210 C C . PHE A 1 148 ? 4.966 10.618 -24.643 1.00 67.88 148 PHE A C 1
ATOM 1212 O O . PHE A 1 148 ? 4.114 10.321 -23.817 1.00 67.88 148 PHE A O 1
ATOM 1219 N N . PHE A 1 149 ? 5.434 11.864 -24.755 1.00 64.69 149 PHE A N 1
ATOM 1220 C CA . PHE A 1 149 ? 4.955 12.981 -23.940 1.00 64.69 149 PHE A CA 1
ATOM 1221 C C . PHE A 1 149 ? 3.515 13.353 -24.280 1.00 64.69 149 PHE A C 1
ATOM 1223 O O . PHE A 1 149 ? 2.756 13.617 -23.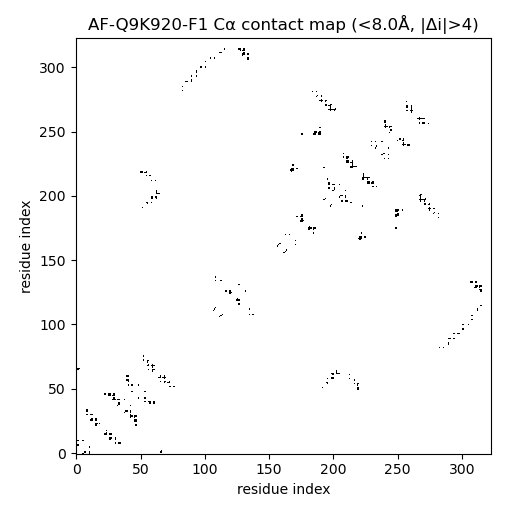362 1.00 64.69 149 PHE A O 1
ATOM 1230 N N . VAL A 1 150 ? 3.096 13.331 -25.547 1.00 68.81 150 VAL A N 1
ATOM 1231 C CA . VAL A 1 150 ? 1.702 13.579 -25.952 1.00 68.81 150 VAL A CA 1
ATOM 1232 C C . VAL A 1 150 ? 0.795 12.464 -25.449 1.00 68.81 150 VAL A C 1
ATOM 1234 O O . VAL A 1 150 ? -0.265 12.765 -24.921 1.00 68.81 150 VAL A O 1
ATOM 1237 N N . VAL A 1 151 ? 1.209 11.198 -25.527 1.00 72.94 151 VAL A N 1
ATOM 1238 C CA . VAL A 1 151 ? 0.476 10.057 -24.960 1.00 72.94 151 VAL A CA 1
ATOM 1239 C C . VAL A 1 151 ? 0.471 10.127 -23.438 1.00 72.94 151 VAL A C 1
ATOM 1241 O O . VAL A 1 151 ? -0.577 9.931 -22.844 1.00 72.94 151 VAL A O 1
ATOM 1244 N N . ALA A 1 152 ? 1.585 10.459 -22.785 1.00 70.81 152 ALA A N 1
ATOM 1245 C CA . ALA A 1 152 ? 1.649 10.632 -21.338 1.00 70.81 152 ALA A CA 1
ATOM 1246 C C . ALA A 1 152 ? 0.774 11.805 -20.882 1.00 70.81 152 ALA A C 1
ATOM 1248 O O . ALA A 1 152 ? 0.015 11.652 -19.936 1.00 70.81 152 ALA A O 1
ATOM 1249 N N . ILE A 1 153 ? 0.804 12.942 -21.580 1.00 70.56 153 ILE A N 1
ATOM 1250 C CA . ILE A 1 153 ? -0.059 14.102 -21.334 1.00 70.56 153 ILE A CA 1
ATOM 1251 C C . ILE A 1 153 ? -1.514 13.746 -21.622 1.00 70.56 153 ILE A C 1
ATOM 1253 O O . ILE A 1 153 ? -2.362 14.099 -20.821 1.00 70.56 153 ILE A O 1
ATOM 1257 N N . LEU A 1 154 ? -1.829 13.017 -22.693 1.00 72.81 154 LEU A N 1
ATOM 1258 C CA . LEU A 1 154 ? -3.185 12.546 -22.984 1.00 72.81 154 LEU A CA 1
ATOM 1259 C C . LEU A 1 154 ? -3.662 11.547 -21.939 1.00 72.81 154 LEU A C 1
ATOM 1261 O O . LEU A 1 154 ? -4.815 11.628 -21.551 1.00 72.81 154 LEU A O 1
ATOM 1265 N N . LEU A 1 155 ? -2.818 10.637 -21.454 1.00 75.06 155 LEU A N 1
ATOM 1266 C CA . LEU A 1 155 ? -3.139 9.692 -20.382 1.00 75.06 155 LEU A CA 1
ATOM 1267 C C . LEU A 1 155 ? -3.332 10.418 -19.056 1.00 75.06 155 LEU A C 1
ATOM 1269 O O . LEU A 1 155 ? -4.291 10.143 -18.348 1.00 75.06 155 LEU A O 1
ATOM 1273 N N . VAL A 1 156 ? -2.469 11.381 -18.737 1.00 72.94 156 VAL A N 1
ATOM 1274 C CA . VAL A 1 156 ? -2.590 12.235 -17.554 1.00 72.94 156 VAL A CA 1
ATOM 1275 C C . VAL A 1 156 ? -3.835 13.109 -17.668 1.00 72.94 156 VAL A C 1
ATOM 1277 O O . VAL A 1 156 ? -4.597 13.166 -16.720 1.00 72.94 156 VAL A O 1
ATOM 1280 N N . LEU A 1 157 ? -4.119 13.729 -18.812 1.00 71.12 157 LEU A N 1
ATOM 1281 C CA . LEU A 1 157 ? -5.318 14.536 -19.044 1.00 71.12 157 LEU A CA 1
ATOM 1282 C C . LEU A 1 157 ? -6.579 13.680 -19.053 1.00 71.12 157 LEU A C 1
ATOM 1284 O O . LEU A 1 157 ? -7.551 14.057 -18.423 1.00 71.12 157 LEU A O 1
ATOM 1288 N N . THR A 1 158 ? -6.598 12.521 -19.709 1.00 69.56 158 THR A N 1
ATOM 1289 C CA . THR A 1 158 ? -7.750 11.606 -19.666 1.00 69.56 158 THR A CA 1
ATOM 1290 C C . THR A 1 158 ? -7.940 11.044 -18.266 1.00 69.56 158 THR A C 1
ATOM 1292 O O . THR A 1 158 ? -9.080 10.955 -17.819 1.00 69.56 158 THR A O 1
ATOM 1295 N N . TYR A 1 159 ? -6.871 10.762 -17.523 1.00 69.19 159 TYR A N 1
ATOM 1296 C CA . TYR A 1 159 ? -6.946 10.456 -16.099 1.00 69.19 159 TYR A CA 1
ATOM 1297 C C . TYR A 1 159 ? -7.518 11.653 -15.325 1.00 69.19 159 TYR A C 1
ATOM 1299 O O . TYR A 1 159 ? -8.561 11.536 -14.702 1.00 69.19 159 TYR A O 1
ATOM 1307 N N . PHE A 1 160 ? -6.960 12.856 -15.425 1.00 65.81 160 PHE A N 1
ATOM 1308 C CA . PHE A 1 160 ? -7.444 13.998 -14.652 1.00 65.81 160 PHE A CA 1
ATOM 1309 C C . PHE A 1 160 ? -8.865 14.439 -15.039 1.00 65.81 160 PHE A C 1
ATOM 1311 O O . PHE A 1 160 ? -9.668 14.728 -14.163 1.00 65.81 160 PHE A O 1
ATOM 1318 N N . VAL A 1 161 ? -9.221 14.444 -16.322 1.00 62.94 161 VAL A N 1
ATOM 1319 C CA . VAL A 1 161 ? -10.527 14.895 -16.831 1.00 62.94 161 VAL A CA 1
ATOM 1320 C C . VAL A 1 161 ? -11.588 13.807 -16.686 1.00 62.94 161 VAL A C 1
ATOM 1322 O O . VAL A 1 161 ? -12.695 14.089 -16.228 1.00 62.94 161 VAL A O 1
ATOM 1325 N N . THR A 1 162 ? -11.268 12.559 -17.032 1.00 62.69 162 THR A N 1
ATOM 1326 C CA . THR A 1 162 ? -12.238 11.451 -17.013 1.00 62.69 162 THR A CA 1
ATOM 1327 C C . THR A 1 162 ? -12.274 10.780 -15.646 1.00 62.69 162 THR A C 1
ATOM 1329 O O . THR A 1 162 ? -13.352 10.562 -15.101 1.00 62.69 162 THR A O 1
ATOM 1332 N N . PHE A 1 163 ? -11.117 10.507 -15.032 1.00 61.94 163 PHE A N 1
ATOM 1333 C CA . PHE A 1 163 ? -11.047 9.847 -13.726 1.00 61.94 163 PHE A CA 1
ATOM 1334 C C . PHE A 1 163 ? -11.459 10.753 -12.569 1.00 61.94 163 PHE A C 1
ATOM 1336 O O . PHE A 1 163 ? -12.032 10.230 -11.622 1.00 61.94 163 PHE A O 1
ATOM 1343 N N . HIS A 1 164 ? -11.277 12.083 -12.601 1.00 59.66 164 HIS A N 1
ATOM 1344 C CA . HIS A 1 164 ? -11.907 12.917 -11.562 1.00 59.66 164 HIS A CA 1
ATOM 1345 C C . HIS A 1 164 ? -13.426 12.983 -11.711 1.00 59.66 164 HIS A C 1
ATOM 1347 O O . HIS A 1 164 ? -14.106 12.958 -10.685 1.00 59.66 164 HIS A O 1
ATOM 1353 N N . ARG A 1 165 ? -13.947 13.012 -12.947 1.00 56.19 165 ARG A N 1
ATOM 1354 C CA . ARG A 1 165 ? -15.388 13.136 -13.220 1.00 56.19 165 ARG A CA 1
ATOM 1355 C C . ARG A 1 165 ? -16.166 11.828 -13.203 1.00 56.19 165 ARG A C 1
ATOM 1357 O O . ARG A 1 165 ? -17.390 11.872 -13.127 1.00 56.19 165 ARG A O 1
ATOM 1364 N N . PHE A 1 166 ? -15.506 10.674 -13.281 1.00 57.09 166 PHE A N 1
ATOM 1365 C CA . PHE A 1 166 ? -16.216 9.412 -13.142 1.00 57.09 166 PHE A CA 1
ATOM 1366 C C . PHE A 1 166 ? -16.909 9.359 -11.775 1.00 57.09 166 PHE A C 1
ATOM 1368 O O . PHE A 1 166 ? -16.268 9.663 -10.763 1.00 57.09 166 PHE A O 1
ATOM 1375 N N . PRO A 1 167 ? -18.184 8.937 -11.708 1.00 60.50 167 PRO A N 1
ATOM 1376 C CA . PRO A 1 167 ? -18.779 8.591 -10.431 1.00 60.50 167 PRO A CA 1
ATOM 1377 C C . PRO A 1 167 ? -17.888 7.529 -9.757 1.00 60.50 167 PRO A C 1
ATOM 1379 O O . PRO A 1 167 ? -17.376 6.643 -10.452 1.00 60.50 167 PRO A O 1
ATOM 1382 N N . PRO A 1 168 ? -17.634 7.627 -8.442 1.00 60.56 168 PRO A N 1
ATOM 1383 C CA . PRO A 1 168 ? -16.720 6.733 -7.730 1.00 60.56 168 PRO A CA 1
ATOM 1384 C C . PRO A 1 168 ? -16.924 5.227 -8.001 1.00 60.56 168 PRO A C 1
ATOM 1386 O O . PRO A 1 168 ? -15.942 4.490 -8.059 1.00 60.56 168 PRO A O 1
ATOM 1389 N N . THR A 1 169 ? -18.151 4.780 -8.298 1.00 63.50 169 THR A N 1
ATOM 1390 C CA . THR A 1 169 ? -18.463 3.405 -8.746 1.00 63.50 169 THR A CA 1
ATOM 1391 C C . THR A 1 169 ? -17.784 3.031 -10.076 1.00 63.50 169 THR A C 1
ATOM 1393 O O . THR A 1 169 ? -17.165 1.970 -10.204 1.00 63.50 169 THR A O 1
ATOM 1396 N N . LYS A 1 170 ? -17.806 3.930 -11.073 1.00 66.56 170 LYS A N 1
ATOM 1397 C CA . LYS A 1 170 ? -17.120 3.729 -12.363 1.00 66.56 170 LYS A CA 1
ATOM 1398 C C . LYS A 1 170 ? -15.602 3.757 -12.214 1.00 66.56 170 LYS A C 1
ATOM 1400 O O . LYS A 1 170 ? -14.929 3.000 -12.909 1.00 66.56 170 LYS A O 1
ATOM 1405 N N . LYS A 1 171 ? -15.055 4.571 -11.302 1.00 69.06 171 LYS A N 1
ATOM 1406 C CA . LYS A 1 171 ? -13.600 4.627 -11.057 1.00 69.06 171 LYS A CA 1
ATOM 1407 C C . LYS A 1 171 ? -13.051 3.268 -10.647 1.00 69.06 171 LYS A C 1
ATOM 1409 O O . LYS A 1 171 ? -12.087 2.801 -11.246 1.00 69.06 171 LYS A O 1
ATOM 1414 N N . VAL A 1 172 ? -13.704 2.627 -9.677 1.00 70.94 172 VAL A N 1
ATOM 1415 C CA . VAL A 1 172 ? -13.329 1.291 -9.200 1.00 70.94 172 VAL A CA 1
ATOM 1416 C C . VAL A 1 172 ? -13.407 0.268 -10.333 1.00 70.94 172 VAL A C 1
ATOM 1418 O O . VAL A 1 172 ? -12.440 -0.448 -10.583 1.00 70.94 172 VAL A O 1
ATOM 1421 N N . THR A 1 173 ? -14.509 0.265 -11.088 1.00 74.19 173 THR A N 1
ATOM 1422 C CA . THR A 1 173 ? -14.704 -0.666 -12.212 1.00 74.19 173 THR A CA 1
ATOM 1423 C C . THR A 1 173 ? -13.623 -0.517 -13.289 1.00 74.19 173 THR A C 1
ATOM 1425 O O . THR A 1 173 ? -13.154 -1.512 -13.839 1.00 74.19 173 THR A O 1
ATOM 1428 N N . VAL A 1 174 ? -13.195 0.714 -13.593 1.00 72.69 174 VAL A N 1
ATOM 1429 C CA . VAL A 1 174 ? -12.118 0.982 -14.563 1.00 72.69 174 VAL A CA 1
ATOM 1430 C C . VAL A 1 174 ? -10.762 0.520 -14.024 1.00 72.69 174 VAL A C 1
ATOM 1432 O O . VAL A 1 174 ? -10.020 -0.142 -14.747 1.00 72.69 174 VAL A O 1
ATOM 1435 N N . LEU A 1 175 ? -10.451 0.807 -12.756 1.00 74.56 175 LEU A N 1
ATOM 1436 C CA . LEU A 1 175 ? -9.186 0.404 -12.126 1.00 74.56 175 LEU A CA 1
ATOM 1437 C C . LEU A 1 175 ? -9.023 -1.120 -12.068 1.00 74.56 175 LEU A C 1
ATOM 1439 O O . LEU A 1 175 ? -7.937 -1.639 -12.319 1.00 74.56 175 LEU A O 1
ATOM 1443 N N . LEU A 1 176 ? -10.119 -1.840 -11.821 1.00 77.19 176 LEU A N 1
ATOM 1444 C CA . LEU A 1 176 ? -10.146 -3.303 -11.787 1.00 77.19 176 LEU A CA 1
ATOM 1445 C C . LEU A 1 176 ? -9.873 -3.965 -13.144 1.00 77.19 176 LEU A C 1
ATOM 1447 O O . LEU A 1 176 ? -9.500 -5.138 -13.169 1.00 77.19 176 LEU A O 1
ATOM 1451 N N . ARG A 1 177 ? -10.025 -3.244 -14.262 1.00 76.56 177 ARG A N 1
ATOM 1452 C CA . ARG A 1 177 ? -9.739 -3.764 -15.612 1.00 76.56 177 ARG A CA 1
ATOM 1453 C C . ARG A 1 177 ? -8.266 -3.668 -16.003 1.00 76.56 177 ARG A C 1
ATOM 1455 O O . ARG A 1 177 ? -7.856 -4.314 -16.962 1.00 76.56 177 ARG A O 1
ATOM 1462 N N . ILE A 1 178 ? -7.465 -2.876 -15.293 1.00 77.19 178 ILE A N 1
ATOM 1463 C CA . ILE A 1 178 ? -6.051 -2.682 -15.623 1.00 77.19 178 ILE A CA 1
ATOM 1464 C C . ILE A 1 178 ? -5.232 -3.756 -14.884 1.00 77.19 178 ILE A C 1
ATOM 1466 O O . ILE A 1 178 ? -5.194 -3.717 -13.660 1.00 77.19 178 ILE A O 1
ATOM 1470 N N . PRO A 1 179 ? -4.544 -4.698 -15.558 1.00 70.62 179 PRO A N 1
ATOM 1471 C CA . PRO A 1 179 ? -4.004 -5.914 -14.929 1.00 70.62 179 PRO A CA 1
ATOM 1472 C C . PRO A 1 179 ? -3.013 -5.668 -13.777 1.00 70.62 179 PRO A C 1
ATOM 1474 O O . PRO A 1 179 ? -2.976 -6.454 -12.835 1.00 70.62 179 PRO A O 1
ATOM 1477 N N . GLY A 1 180 ? -2.262 -4.560 -13.791 1.00 72.19 180 GLY A N 1
ATOM 1478 C CA . GLY A 1 180 ? -1.378 -4.176 -12.679 1.00 72.19 180 GLY A CA 1
ATOM 1479 C C . GLY A 1 180 ? -2.095 -3.475 -11.517 1.00 72.19 180 GLY A C 1
ATOM 1480 O O . GLY A 1 180 ? -1.842 -3.780 -10.354 1.00 72.19 180 GLY A O 1
ATOM 1481 N N . LEU A 1 181 ? -3.024 -2.561 -11.821 1.00 76.62 181 LEU A N 1
ATOM 1482 C CA . LEU A 1 181 ? -3.787 -1.810 -10.813 1.00 76.62 181 LEU A CA 1
ATOM 1483 C C . LEU A 1 181 ? -4.946 -2.624 -10.230 1.00 76.62 181 LEU A C 1
ATOM 1485 O O . LEU A 1 181 ? -5.406 -2.322 -9.132 1.00 76.62 181 LEU A O 1
ATOM 1489 N N . SER A 1 182 ? -5.404 -3.659 -10.933 1.00 82.69 182 SER A N 1
ATOM 1490 C CA . SER A 1 182 ? -6.533 -4.496 -10.538 1.00 82.69 182 SER A CA 1
ATOM 1491 C C . SER A 1 182 ? -6.270 -5.148 -9.193 1.00 82.69 182 SER A C 1
ATOM 1493 O O . SER A 1 182 ? -7.036 -4.948 -8.257 1.00 82.69 182 SER A O 1
ATOM 1495 N N . GLN A 1 183 ? -5.132 -5.833 -9.055 1.00 85.19 183 GLN A N 1
ATOM 1496 C CA . GLN A 1 183 ? -4.761 -6.499 -7.810 1.00 85.19 183 GLN A CA 1
ATOM 1497 C C . GLN A 1 183 ? -4.655 -5.509 -6.641 1.00 85.19 183 GLN A C 1
ATOM 1499 O O . GLN A 1 183 ? -5.184 -5.761 -5.563 1.00 85.19 183 GLN A O 1
ATOM 1504 N N . TRP A 1 184 ? -4.050 -4.343 -6.875 1.00 83.44 184 TRP A N 1
ATOM 1505 C CA . TRP A 1 184 ? -3.899 -3.302 -5.856 1.00 83.44 184 TRP A CA 1
ATOM 1506 C C . TRP A 1 184 ? -5.258 -2.747 -5.428 1.00 83.44 184 TRP A C 1
ATOM 1508 O O . TRP A 1 184 ? -5.518 -2.543 -4.246 1.00 83.44 184 TRP A O 1
ATOM 1518 N N . THR A 1 185 ? -6.152 -2.551 -6.396 1.00 85.75 185 THR A N 1
ATOM 1519 C CA . THR A 1 185 ? -7.513 -2.073 -6.153 1.00 85.75 185 THR A CA 1
ATOM 1520 C C . THR A 1 185 ? -8.302 -3.084 -5.324 1.00 85.75 185 THR A C 1
ATOM 1522 O O . THR A 1 185 ? -8.945 -2.687 -4.356 1.00 85.75 185 THR A O 1
ATOM 1525 N N . LYS A 1 186 ? -8.200 -4.385 -5.632 1.00 90.69 186 LYS A N 1
ATOM 1526 C CA . LYS A 1 186 ? -8.843 -5.454 -4.846 1.00 90.69 186 LYS A CA 1
ATOM 1527 C C . LYS A 1 186 ? -8.358 -5.482 -3.403 1.00 90.69 186 LYS A C 1
ATOM 1529 O O . LYS A 1 186 ? -9.167 -5.635 -2.493 1.00 90.69 186 LYS A O 1
ATOM 1534 N N . GLU A 1 187 ? -7.055 -5.318 -3.184 1.00 88.81 187 GLU A N 1
ATOM 1535 C CA . GLU A 1 187 ? -6.459 -5.296 -1.845 1.00 88.81 187 GLU A CA 1
ATOM 1536 C C . GLU A 1 187 ? -6.975 -4.121 -1.011 1.00 88.81 187 GLU A C 1
ATOM 1538 O O . GLU A 1 187 ? -7.404 -4.322 0.125 1.00 88.81 187 GLU A O 1
ATOM 1543 N N . VAL A 1 188 ? -7.003 -2.917 -1.590 1.00 85.00 188 VAL A N 1
ATOM 1544 C CA . VAL A 1 188 ? -7.518 -1.715 -0.919 1.00 85.00 188 VAL A CA 1
ATOM 1545 C C . VAL A 1 188 ? -9.011 -1.847 -0.624 1.00 85.00 188 VAL A C 1
ATOM 1547 O O . VAL A 1 188 ? -9.431 -1.612 0.505 1.00 85.00 188 VAL A O 1
ATOM 1550 N N . ILE A 1 189 ? -9.811 -2.268 -1.607 1.00 90.00 189 ILE A N 1
ATOM 1551 C CA . ILE A 1 189 ? -11.260 -2.455 -1.448 1.00 90.00 189 ILE A CA 1
ATOM 1552 C C . ILE A 1 189 ? -11.565 -3.500 -0.377 1.00 90.00 189 ILE A C 1
ATOM 1554 O O . ILE A 1 189 ? -12.399 -3.266 0.492 1.00 90.00 189 ILE A O 1
ATOM 1558 N N . THR A 1 190 ? -10.863 -4.632 -0.403 1.00 93.69 190 THR A N 1
ATOM 1559 C CA . THR A 1 190 ? -11.035 -5.697 0.589 1.00 93.69 190 THR A CA 1
ATOM 1560 C C . THR A 1 190 ? -10.667 -5.213 1.985 1.00 93.69 190 THR A C 1
ATOM 1562 O O . THR A 1 190 ? -11.434 -5.420 2.920 1.00 93.69 190 THR A O 1
ATOM 1565 N N . CYS A 1 191 ? -9.530 -4.527 2.132 1.00 90.94 191 CYS A N 1
ATOM 1566 C CA . CYS A 1 191 ? -9.089 -3.980 3.413 1.00 90.94 191 CYS A CA 1
ATOM 1567 C C . CYS A 1 191 ? -10.116 -2.996 3.992 1.00 90.94 191 CYS A C 1
ATOM 1569 O O . CYS A 1 191 ? -10.526 -3.136 5.143 1.00 90.94 191 CYS A O 1
ATOM 1571 N N . LEU A 1 192 ? -10.595 -2.051 3.177 1.00 88.94 192 LEU A N 1
ATOM 1572 C CA . LEU A 1 192 ? -11.591 -1.070 3.606 1.00 88.94 192 LEU A CA 1
ATOM 1573 C C . LEU A 1 192 ? -12.937 -1.721 3.946 1.00 88.94 192 LEU A C 1
ATOM 1575 O O . LEU A 1 192 ? -13.556 -1.343 4.937 1.00 88.94 192 LEU A O 1
ATOM 1579 N N . PHE A 1 193 ? -13.375 -2.723 3.183 1.00 94.00 193 PHE A N 1
ATOM 1580 C CA . PHE A 1 193 ? -14.594 -3.473 3.488 1.00 94.00 193 PHE A CA 1
ATOM 1581 C C . PHE A 1 193 ? -14.475 -4.205 4.828 1.00 94.00 193 PHE A C 1
ATOM 1583 O O . PHE A 1 193 ? -15.367 -4.128 5.664 1.00 94.00 193 PHE A O 1
ATOM 1590 N N . CYS A 1 194 ? -13.336 -4.848 5.082 1.00 94.38 194 CYS A N 1
ATOM 1591 C CA . CYS A 1 194 ? -13.096 -5.554 6.336 1.00 94.38 194 CYS A CA 1
ATOM 1592 C C . CYS A 1 194 ? -13.010 -4.611 7.542 1.00 94.38 194 CYS A C 1
ATOM 1594 O O . CYS A 1 194 ? -13.563 -4.920 8.594 1.00 94.38 194 CYS A O 1
ATOM 1596 N N . LEU A 1 195 ? -12.360 -3.451 7.395 1.00 90.25 195 LEU A N 1
ATOM 1597 C CA . LEU A 1 195 ? -12.299 -2.437 8.453 1.00 90.25 195 LEU A CA 1
ATOM 1598 C C . LEU A 1 195 ? -13.674 -1.843 8.759 1.00 90.25 195 LEU A C 1
ATOM 1600 O O . LEU A 1 195 ? -14.012 -1.659 9.926 1.00 90.25 195 LEU A O 1
ATOM 1604 N N . THR A 1 196 ? -14.461 -1.540 7.725 1.00 92.62 196 THR A N 1
ATOM 1605 C CA . THR A 1 196 ? -15.798 -0.958 7.891 1.00 92.62 196 THR A CA 1
ATOM 1606 C C . THR A 1 196 ? -16.774 -1.965 8.475 1.00 92.62 196 THR A C 1
ATOM 1608 O O . THR A 1 196 ? -17.297 -1.733 9.562 1.00 92.62 196 THR A O 1
ATOM 1611 N N . LEU A 1 197 ? -16.963 -3.109 7.817 1.00 95.12 197 LEU A N 1
ATOM 1612 C CA . LEU A 1 197 ? -17.883 -4.138 8.281 1.00 95.12 197 LEU A CA 1
ATOM 1613 C C . LEU A 1 197 ? -17.437 -4.699 9.637 1.00 95.12 197 LEU A C 1
ATOM 1615 O O . LEU A 1 197 ? -18.226 -4.735 10.575 1.00 95.12 197 LEU A O 1
ATOM 1619 N N . GLY A 1 198 ? -16.159 -5.054 9.790 1.00 93.94 198 GLY A N 1
ATOM 1620 C CA . GLY A 1 198 ? -15.617 -5.556 11.054 1.00 93.94 198 GLY A CA 1
ATOM 1621 C C . GLY A 1 198 ? -15.723 -4.541 12.196 1.00 93.94 198 GLY A C 1
ATOM 1622 O O . GLY A 1 198 ? -16.035 -4.922 13.322 1.00 93.94 198 GLY A O 1
ATOM 1623 N N . GLY A 1 199 ? -15.527 -3.248 11.914 1.00 91.25 199 GLY A N 1
ATOM 1624 C CA . GLY A 1 199 ? -15.682 -2.168 12.891 1.00 91.25 199 GLY A CA 1
ATOM 1625 C C . GLY A 1 199 ? -17.129 -1.962 13.344 1.00 91.25 199 GLY A C 1
ATOM 1626 O O . GLY A 1 199 ? -17.376 -1.797 14.539 1.00 91.25 199 GLY A O 1
ATOM 1627 N N . LEU A 1 200 ? -18.090 -2.016 12.418 1.00 93.44 200 LEU A N 1
ATOM 1628 C CA . LEU A 1 200 ? -19.520 -1.922 12.730 1.00 93.44 200 LEU A CA 1
ATOM 1629 C C . LEU A 1 200 ? -19.986 -3.141 13.537 1.00 93.44 200 LEU A C 1
ATOM 1631 O O . LEU A 1 200 ? -20.574 -2.980 14.603 1.00 93.44 200 LEU A O 1
ATOM 1635 N N . LEU A 1 201 ? -19.628 -4.352 13.100 1.00 94.25 201 LEU A N 1
ATOM 1636 C CA . LEU A 1 201 ? -19.966 -5.589 13.811 1.00 94.25 201 LEU A CA 1
ATOM 1637 C C . LEU A 1 201 ? -19.345 -5.642 15.214 1.00 94.25 201 LEU A C 1
ATOM 1639 O O . LEU A 1 201 ? -19.981 -6.098 16.160 1.00 94.25 201 LEU A O 1
ATOM 1643 N N . LYS A 1 202 ? -18.115 -5.137 15.387 1.00 91.50 202 LYS A N 1
ATOM 1644 C CA . LYS A 1 202 ? -17.479 -5.024 16.710 1.00 91.50 202 LYS A CA 1
ATOM 1645 C C . LYS A 1 202 ? -18.259 -4.087 17.642 1.00 91.50 202 LYS A C 1
ATOM 1647 O O . LYS A 1 202 ? -18.265 -4.312 18.848 1.00 91.50 202 LYS A O 1
ATOM 1652 N N . GLY A 1 203 ? -18.927 -3.073 17.090 1.00 87.75 203 GLY A N 1
ATOM 1653 C CA . GLY A 1 203 ? -19.838 -2.185 17.818 1.00 87.75 203 GLY A CA 1
ATOM 1654 C C . GLY A 1 203 ? -21.169 -2.828 18.220 1.00 87.75 203 GLY A C 1
ATOM 1655 O O . GLY A 1 203 ? -22.001 -2.152 18.814 1.00 87.75 203 GLY A O 1
ATOM 1656 N N . GLY A 1 204 ? -21.384 -4.108 17.900 1.00 90.38 204 GLY A N 1
ATOM 1657 C CA . GLY A 1 204 ? -22.602 -4.847 18.236 1.00 90.38 204 GLY A CA 1
ATOM 1658 C C . GLY A 1 204 ? -23.720 -4.734 17.199 1.00 90.38 204 GLY A C 1
ATOM 1659 O O . GLY A 1 204 ? -24.794 -5.284 17.424 1.00 90.38 204 GLY A O 1
ATOM 1660 N N . LEU A 1 205 ? -23.478 -4.059 16.072 1.00 92.56 205 LEU A N 1
ATOM 1661 C CA . LEU A 1 205 ? -24.428 -3.990 14.960 1.00 92.56 205 LEU A CA 1
ATOM 1662 C C . LEU A 1 205 ? -24.533 -5.356 14.270 1.00 92.56 205 LEU A C 1
ATOM 1664 O O . LEU A 1 205 ? -23.543 -6.074 14.124 1.00 92.56 205 LEU A O 1
ATOM 1668 N N . SER A 1 206 ? -25.726 -5.703 13.799 1.00 94.19 206 SER A N 1
ATOM 1669 C CA . SER A 1 206 ? -25.943 -6.843 12.908 1.00 94.19 206 SER A CA 1
ATOM 1670 C C . SER A 1 206 ? -25.340 -6.594 11.519 1.00 94.19 206 SER A C 1
ATOM 1672 O O . SER A 1 206 ? -25.057 -5.458 11.134 1.00 94.19 206 SER A O 1
ATOM 1674 N N . ILE A 1 207 ? -25.174 -7.657 10.721 1.00 95.56 207 ILE A N 1
ATOM 1675 C CA . ILE A 1 207 ? -24.670 -7.543 9.339 1.00 95.56 207 ILE A CA 1
ATOM 1676 C C . ILE A 1 207 ? -25.569 -6.616 8.506 1.00 95.56 207 ILE A C 1
ATOM 1678 O O . ILE A 1 207 ? -25.058 -5.772 7.774 1.00 95.56 207 ILE A O 1
ATOM 1682 N N . MET A 1 208 ? -26.893 -6.720 8.660 1.00 95.62 208 MET A N 1
ATOM 1683 C CA . MET A 1 208 ? -27.852 -5.884 7.930 1.00 95.62 208 MET A CA 1
ATOM 1684 C C . MET A 1 208 ? -27.748 -4.406 8.314 1.00 95.62 208 MET A C 1
ATOM 1686 O O . MET A 1 208 ? -27.717 -3.545 7.436 1.00 95.62 208 MET A O 1
ATOM 1690 N N . GLU A 1 209 ? -27.633 -4.097 9.609 1.00 94.69 209 GLU A N 1
ATOM 1691 C CA . GLU A 1 209 ? -27.435 -2.717 10.070 1.00 94.69 209 GLU A CA 1
ATOM 1692 C C . GLU A 1 209 ? -26.096 -2.160 9.581 1.00 94.69 209 GLU A C 1
ATOM 1694 O O . GLU A 1 209 ? -26.025 -1.025 9.106 1.00 94.69 209 GLU A O 1
ATOM 1699 N N . ALA A 1 210 ? -25.039 -2.973 9.632 1.00 94.88 210 ALA A N 1
ATOM 1700 C CA . ALA A 1 210 ? -23.723 -2.573 9.166 1.00 94.88 210 ALA A CA 1
ATOM 1701 C C . ALA A 1 210 ? -23.712 -2.266 7.656 1.00 94.88 210 ALA A C 1
ATOM 1703 O O . ALA A 1 210 ? -23.186 -1.232 7.238 1.00 94.88 210 ALA A O 1
ATOM 1704 N N . LEU A 1 211 ? -24.347 -3.108 6.834 1.00 95.56 211 LEU A N 1
ATOM 1705 C CA . LEU A 1 211 ? -24.487 -2.862 5.397 1.00 95.56 211 LEU A CA 1
ATOM 1706 C C . LEU A 1 211 ? -25.372 -1.640 5.098 1.00 95.56 211 LEU A C 1
ATOM 1708 O O . LEU A 1 211 ? -25.045 -0.873 4.191 1.00 95.56 211 LEU A O 1
ATOM 1712 N N . SER A 1 212 ? -26.425 -1.390 5.888 1.00 95.19 212 SER A N 1
ATOM 1713 C CA . SER A 1 212 ? -27.233 -0.166 5.752 1.00 95.19 212 SER A CA 1
ATOM 1714 C C . SER A 1 212 ? -26.391 1.086 5.993 1.00 95.19 212 SER A C 1
ATOM 1716 O O . SER A 1 212 ? -26.446 2.035 5.212 1.00 95.19 212 SER A O 1
ATOM 1718 N N . ILE A 1 213 ? -25.520 1.068 7.004 1.00 92.81 213 ILE A N 1
ATOM 1719 C CA . ILE A 1 213 ? -24.589 2.172 7.268 1.00 92.81 213 ILE A CA 1
ATOM 1720 C C . ILE A 1 213 ? -23.607 2.359 6.095 1.00 92.81 213 ILE A C 1
ATOM 1722 O O . ILE A 1 213 ? -23.338 3.495 5.695 1.00 92.81 213 ILE A O 1
ATOM 1726 N N . CYS A 1 214 ? -23.110 1.272 5.492 1.00 92.06 214 CYS A N 1
ATOM 1727 C CA . CYS A 1 214 ? -22.280 1.324 4.279 1.00 92.06 214 CYS A CA 1
ATOM 1728 C C . CYS A 1 214 ? -23.025 1.886 3.052 1.00 92.06 214 CYS A C 1
ATOM 1730 O O . CYS A 1 214 ? -22.399 2.530 2.203 1.00 92.06 214 CYS A O 1
ATOM 1732 N N . LYS A 1 215 ? -24.345 1.681 2.971 1.00 92.06 215 LYS A N 1
ATOM 1733 C CA . LYS A 1 215 ? -25.241 2.246 1.948 1.00 92.06 215 LYS A CA 1
ATOM 1734 C C . LYS A 1 215 ? -25.533 3.738 2.158 1.00 92.06 215 LYS A C 1
ATOM 1736 O O . LYS A 1 215 ? -25.694 4.486 1.194 1.00 92.06 215 LYS A O 1
ATOM 1741 N N . GLU A 1 216 ? -25.612 4.191 3.403 1.00 91.00 216 GLU A N 1
ATOM 1742 C CA . GLU A 1 216 ? -26.020 5.562 3.746 1.00 91.00 216 GLU A CA 1
ATOM 1743 C C . GLU A 1 216 ? -24.921 6.618 3.580 1.00 91.00 216 GLU A C 1
ATOM 1745 O O . GLU A 1 216 ? -25.223 7.806 3.518 1.00 91.00 216 GLU A O 1
ATOM 1750 N N . GLN A 1 217 ? -23.655 6.213 3.503 1.00 88.56 217 GLN A N 1
ATOM 1751 C CA . GLN A 1 217 ? -22.532 7.141 3.361 1.00 88.56 217 GLN A CA 1
ATOM 1752 C C . GLN A 1 217 ? -22.333 7.648 1.922 1.00 88.56 217 GLN A C 1
ATOM 1754 O O . GLN A 1 217 ? -22.560 6.927 0.948 1.00 88.56 217 GLN A O 1
ATOM 1759 N N . ASP A 1 218 ? -21.825 8.877 1.795 1.00 83.75 218 ASP A N 1
ATOM 1760 C CA . ASP A 1 218 ? -21.576 9.536 0.502 1.00 83.75 218 ASP A CA 1
ATOM 1761 C C . ASP A 1 218 ? -20.085 9.577 0.099 1.00 83.75 218 ASP A C 1
ATOM 1763 O O . ASP A 1 218 ? -19.731 10.044 -0.986 1.00 83.75 218 ASP A O 1
ATOM 1767 N N . PHE A 1 219 ? -19.187 9.063 0.941 1.00 79.75 219 PHE A N 1
ATOM 1768 C CA . PHE A 1 219 ? -17.733 9.177 0.770 1.00 79.75 219 PHE A CA 1
ATOM 1769 C C . PHE A 1 219 ? -17.169 8.200 -0.266 1.00 79.75 219 PHE A C 1
ATOM 1771 O O . PHE A 1 219 ? -16.250 8.529 -1.018 1.00 79.75 219 PHE A O 1
ATOM 1778 N N . PHE A 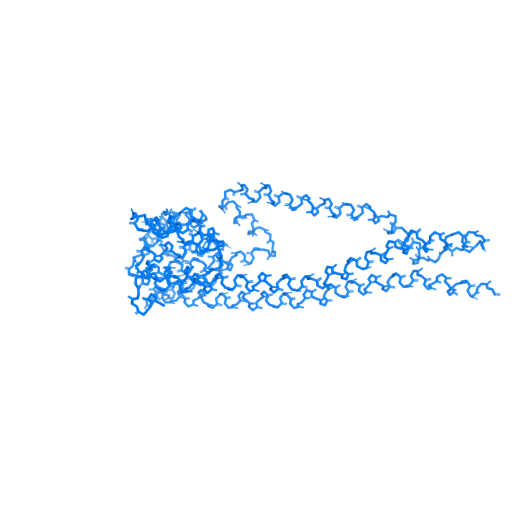1 220 ? -17.718 6.987 -0.309 1.00 80.12 220 PHE A N 1
ATOM 1779 C CA . PHE A 1 220 ? -17.212 5.854 -1.070 1.00 80.12 220 PHE A CA 1
ATOM 1780 C C . PHE A 1 220 ? -18.367 5.152 -1.795 1.00 80.12 220 PHE A C 1
ATOM 1782 O O . PHE A 1 220 ? -18.857 4.111 -1.360 1.00 80.12 220 PHE A O 1
ATOM 1789 N N . LEU A 1 221 ? -18.824 5.717 -2.923 1.00 82.81 221 LEU A N 1
ATOM 1790 C CA . LEU A 1 221 ? -20.040 5.229 -3.604 1.00 82.81 221 LEU A CA 1
ATOM 1791 C C . LEU A 1 221 ? -19.984 3.754 -4.023 1.00 82.81 221 LEU A C 1
ATOM 1793 O O . LEU A 1 221 ? -21.028 3.136 -4.174 1.00 82.81 221 LEU A O 1
ATOM 1797 N N . PHE A 1 222 ? -18.790 3.185 -4.210 1.00 86.38 222 PHE A N 1
ATOM 1798 C CA . PHE A 1 222 ? -18.652 1.751 -4.467 1.00 86.38 222 PHE A CA 1
ATOM 1799 C C . PHE A 1 222 ? -19.221 0.908 -3.315 1.00 86.38 222 PHE A C 1
ATOM 1801 O O . PHE A 1 222 ? -19.965 -0.028 -3.560 1.00 86.38 222 PHE A O 1
ATOM 1808 N N . PHE A 1 223 ? -18.970 1.274 -2.056 1.00 88.50 223 PHE A N 1
ATOM 1809 C CA . PHE A 1 223 ? -19.569 0.567 -0.918 1.00 88.50 223 PHE A CA 1
ATOM 1810 C C . PHE A 1 223 ? -21.042 0.872 -0.721 1.00 88.50 223 PHE A C 1
ATOM 1812 O O . PHE A 1 223 ? -21.739 0.065 -0.116 1.00 88.50 223 PHE A O 1
ATOM 1819 N N . ARG A 1 224 ? -21.525 1.991 -1.265 1.00 88.75 224 ARG A N 1
ATOM 1820 C CA . ARG A 1 224 ? -22.955 2.266 -1.289 1.00 88.75 224 ARG A CA 1
ATOM 1821 C C . ARG A 1 224 ? -23.694 1.259 -2.167 1.00 88.75 224 ARG A C 1
ATOM 1823 O O . ARG A 1 224 ? -24.630 0.634 -1.687 1.00 88.75 224 ARG A O 1
ATOM 1830 N N . SER A 1 225 ? -23.238 1.080 -3.409 1.00 88.31 225 SER A N 1
ATOM 1831 C CA . SER A 1 225 ? -23.832 0.102 -4.329 1.00 88.31 225 SER A CA 1
ATOM 1832 C C . SER A 1 225 ? -23.631 -1.333 -3.847 1.00 88.31 225 SER A C 1
ATOM 1834 O O . SER A 1 225 ? -24.574 -2.111 -3.847 1.00 88.31 225 SER A O 1
ATOM 1836 N N . GLU A 1 226 ? -22.431 -1.675 -3.367 1.00 90.75 226 GLU A N 1
ATOM 1837 C CA . GLU A 1 226 ? -22.167 -3.021 -2.843 1.00 90.75 226 GLU A CA 1
ATOM 1838 C C . GLU A 1 226 ? -23.003 -3.332 -1.600 1.00 90.75 226 GLU A C 1
ATOM 1840 O O . GLU A 1 226 ? -23.508 -4.442 -1.474 1.00 90.75 226 GLU A O 1
ATOM 1845 N N . GLY A 1 227 ? -23.170 -2.360 -0.697 1.00 92.19 227 GLY A N 1
ATOM 1846 C CA . GLY A 1 227 ? -24.008 -2.513 0.488 1.00 92.19 227 GLY A CA 1
ATOM 1847 C C . GLY A 1 227 ? -25.465 -2.774 0.120 1.00 92.19 227 GLY A C 1
ATOM 1848 O O . GLY A 1 227 ? -26.066 -3.695 0.659 1.00 92.19 227 GLY A O 1
ATOM 1849 N N . GLU A 1 228 ? -26.011 -2.019 -0.837 1.00 92.38 228 GLU A N 1
ATOM 1850 C CA . GLU A 1 228 ? -27.376 -2.211 -1.339 1.00 92.38 228 GLU A CA 1
ATOM 1851 C C . GLU A 1 228 ? -27.578 -3.593 -1.978 1.00 92.38 228 GLU A C 1
ATOM 1853 O O . GLU A 1 228 ? -28.513 -4.304 -1.614 1.00 92.38 228 GLU A O 1
ATOM 1858 N N . GLU A 1 229 ? -26.678 -4.015 -2.870 1.00 92.75 229 GLU A N 1
ATOM 1859 C CA . GLU A 1 229 ? -26.770 -5.326 -3.520 1.00 92.75 229 GLU A CA 1
ATOM 1860 C C . GLU A 1 229 ? -26.624 -6.484 -2.523 1.00 92.75 229 GLU A C 1
ATOM 1862 O O . GLU A 1 229 ? -27.404 -7.432 -2.569 1.00 92.75 229 GLU A O 1
ATOM 1867 N N . MET A 1 230 ? -25.658 -6.410 -1.599 1.00 94.75 230 MET A N 1
ATOM 1868 C CA . MET A 1 230 ? -25.480 -7.448 -0.578 1.00 94.75 230 MET A CA 1
ATOM 1869 C C . MET A 1 230 ? -26.686 -7.531 0.357 1.00 94.75 230 MET A C 1
ATOM 1871 O O . MET A 1 230 ? -27.090 -8.635 0.705 1.00 94.75 230 MET A O 1
ATOM 1875 N N . MET A 1 231 ? -27.281 -6.398 0.751 1.00 95.75 231 MET A N 1
ATOM 1876 C CA . MET A 1 231 ? -28.495 -6.402 1.577 1.00 95.75 231 MET A CA 1
ATOM 1877 C C . MET A 1 231 ? -29.633 -7.158 0.891 1.00 95.75 231 MET A C 1
ATOM 1879 O O . MET A 1 231 ? -30.241 -8.012 1.526 1.00 95.75 231 MET A O 1
ATOM 1883 N N . LEU A 1 232 ? -29.873 -6.906 -0.401 1.00 95.25 232 LEU A N 1
ATOM 1884 C CA . LEU A 1 232 ? -30.909 -7.608 -1.166 1.00 95.25 232 LEU A CA 1
ATOM 1885 C C . LEU A 1 232 ? -30.648 -9.120 -1.243 1.00 95.25 232 LEU A C 1
ATOM 1887 O O . LEU A 1 232 ? -31.571 -9.917 -1.106 1.00 95.25 232 LEU A O 1
ATOM 1891 N N . GLU A 1 233 ? -29.399 -9.543 -1.448 1.00 95.50 233 GLU A N 1
ATOM 1892 C CA . GLU A 1 233 ? -29.042 -10.970 -1.456 1.00 95.50 233 GLU A CA 1
ATOM 1893 C C . GLU A 1 233 ? -29.249 -11.616 -0.073 1.00 95.50 233 GLU A C 1
ATOM 1895 O O . GLU A 1 233 ? -29.809 -12.709 0.027 1.00 95.50 233 GLU A O 1
ATOM 1900 N N . LEU A 1 234 ? -28.862 -10.927 1.006 1.00 95.88 234 LEU A N 1
ATOM 1901 C CA . LEU A 1 234 ? -29.042 -11.410 2.379 1.00 95.88 234 LEU A CA 1
ATOM 1902 C C . LEU A 1 234 ? -30.525 -11.482 2.779 1.00 95.88 234 LEU A C 1
ATOM 1904 O O . LEU A 1 234 ? -30.927 -12.428 3.455 1.00 95.88 234 LEU A O 1
ATOM 1908 N N . GLU A 1 235 ? -31.351 -10.530 2.334 1.00 94.88 235 GLU A N 1
ATOM 1909 C CA . GLU A 1 235 ? -32.811 -10.557 2.517 1.00 94.88 235 GLU A CA 1
ATOM 1910 C C . GLU A 1 235 ? -33.457 -11.772 1.833 1.00 94.88 235 GLU A C 1
ATOM 1912 O O . GLU A 1 235 ? -34.421 -12.331 2.356 1.00 94.88 235 GLU A O 1
ATOM 1917 N N . ASN A 1 236 ? -32.882 -12.244 0.722 1.00 94.31 236 ASN A N 1
ATOM 1918 C CA . ASN A 1 236 ? -33.304 -13.468 0.032 1.00 94.31 236 ASN A CA 1
ATOM 1919 C C . ASN A 1 236 ? -32.792 -14.764 0.696 1.00 94.31 236 ASN A C 1
ATOM 1921 O O . ASN A 1 236 ? -33.042 -15.859 0.189 1.00 94.31 236 ASN A O 1
ATOM 1925 N N . GLY A 1 237 ? -32.100 -14.666 1.836 1.00 94.12 237 GLY A N 1
ATOM 1926 C CA . GLY A 1 237 ? -31.615 -15.807 2.614 1.00 94.12 237 GLY A CA 1
ATOM 1927 C C . GLY A 1 237 ? -30.231 -16.316 2.210 1.00 94.12 237 GLY A C 1
ATOM 1928 O O . GLY A 1 237 ? -29.803 -17.362 2.706 1.00 94.12 237 GLY A O 1
ATOM 1929 N N . GLU A 1 238 ? -29.521 -15.598 1.340 1.00 94.88 238 GLU A N 1
ATOM 1930 C CA . GLU A 1 238 ? -28.152 -15.947 0.971 1.00 94.88 238 GLU A CA 1
ATOM 1931 C C . GLU A 1 238 ? -27.159 -15.644 2.097 1.00 94.88 238 GLU A C 1
ATOM 1933 O O . GLU A 1 238 ? -27.349 -14.738 2.914 1.00 94.88 238 GLU A O 1
ATOM 1938 N N . ARG A 1 239 ? -26.061 -16.406 2.155 1.00 95.25 239 ARG A N 1
ATOM 1939 C CA . ARG A 1 239 ? -25.002 -16.166 3.144 1.00 95.25 239 ARG A CA 1
ATOM 1940 C C . ARG A 1 239 ? -24.010 -15.121 2.646 1.00 95.25 239 ARG A C 1
ATOM 1942 O O . ARG A 1 239 ? -23.635 -15.118 1.475 1.00 95.25 239 ARG A O 1
ATOM 1949 N N . LEU A 1 240 ? -23.477 -14.297 3.553 1.00 95.88 240 LEU A N 1
ATOM 1950 C CA . LEU A 1 240 ? -22.547 -13.218 3.198 1.00 95.88 240 LEU A CA 1
ATOM 1951 C C . LEU A 1 240 ? -21.306 -13.731 2.453 1.00 95.88 240 LEU A C 1
ATOM 1953 O O . LEU A 1 240 ? -20.863 -13.117 1.481 1.00 95.88 240 LEU A O 1
ATOM 1957 N N . TYR A 1 241 ? -20.749 -14.874 2.866 1.00 96.38 241 TYR A N 1
ATOM 1958 C CA . TYR A 1 241 ? -19.599 -15.460 2.174 1.00 96.38 241 TYR A CA 1
ATOM 1959 C C . TYR A 1 241 ? -19.929 -15.934 0.747 1.00 96.38 241 TYR A C 1
ATOM 1961 O O . TYR A 1 241 ? -19.051 -15.896 -0.116 1.00 96.38 241 TYR A O 1
ATOM 1969 N N . GLU A 1 242 ? -21.169 -16.348 0.463 1.00 95.81 242 GLU A N 1
ATOM 1970 C CA . GLU A 1 242 ? -21.612 -16.741 -0.883 1.00 95.81 242 GLU A CA 1
ATOM 1971 C C . GLU A 1 242 ? -21.728 -15.514 -1.788 1.00 95.81 242 GLU A C 1
ATOM 1973 O O . GLU A 1 242 ? -21.174 -15.508 -2.893 1.00 95.81 242 GLU A O 1
ATOM 1978 N N . CYS A 1 243 ? -22.328 -14.437 -1.271 1.00 95.19 243 CYS A N 1
ATOM 1979 C CA . CYS A 1 243 ? -22.395 -13.136 -1.931 1.00 95.19 243 CYS A CA 1
ATOM 1980 C C . CYS A 1 243 ? -20.990 -12.627 -2.293 1.00 95.19 243 CYS A C 1
ATOM 1982 O O . CYS A 1 243 ? -20.726 -12.214 -3.428 1.00 95.19 243 CYS A O 1
ATOM 1984 N N . LEU A 1 244 ? -20.046 -12.700 -1.351 1.00 96.00 244 LEU A N 1
ATOM 1985 C CA . LEU A 1 244 ? -18.663 -12.268 -1.565 1.00 96.00 244 LEU A CA 1
ATOM 1986 C C . LEU A 1 244 ? -17.913 -13.159 -2.563 1.00 96.00 244 LEU A C 1
ATOM 1988 O O . LEU A 1 244 ? -17.086 -12.660 -3.326 1.00 96.00 244 LEU A O 1
ATOM 1992 N N . ARG A 1 245 ? -18.211 -14.464 -2.615 1.00 95.12 245 ARG A N 1
ATOM 1993 C CA . ARG A 1 245 ? -17.559 -15.411 -3.537 1.00 95.12 245 ARG A CA 1
ATOM 1994 C C . ARG A 1 245 ? -17.867 -15.109 -5.007 1.00 95.12 245 ARG A C 1
ATOM 1996 O O . ARG A 1 245 ? -17.031 -15.390 -5.864 1.00 95.12 245 ARG A O 1
ATOM 2003 N N . ARG A 1 246 ? -19.023 -14.506 -5.306 1.00 92.81 246 ARG A N 1
ATOM 2004 C CA . ARG A 1 246 ? -19.418 -14.101 -6.669 1.00 92.81 246 ARG A CA 1
ATOM 2005 C C . ARG A 1 246 ? -18.819 -12.766 -7.123 1.00 92.81 246 ARG A C 1
ATOM 2007 O O . ARG A 1 246 ? -18.938 -12.414 -8.294 1.00 92.81 246 ARG A O 1
ATOM 2014 N N . ARG A 1 247 ? -18.155 -12.026 -6.230 1.00 91.69 247 ARG A N 1
ATOM 2015 C CA . ARG A 1 247 ? -17.668 -10.665 -6.486 1.00 91.69 247 ARG A CA 1
ATOM 2016 C C . ARG A 1 247 ? -16.171 -10.644 -6.823 1.00 91.69 247 ARG A C 1
ATOM 2018 O O . ARG A 1 247 ? -15.333 -10.829 -5.941 1.00 91.69 247 ARG A O 1
ATOM 2025 N N . PRO A 1 248 ? -15.782 -10.373 -8.086 1.00 89.62 248 PRO A N 1
ATOM 2026 C CA . PRO A 1 248 ? -14.388 -10.476 -8.531 1.00 89.62 248 PRO A CA 1
ATOM 2027 C C . PRO A 1 248 ? -13.484 -9.338 -8.032 1.00 89.62 248 PRO A C 1
ATOM 2029 O O . PRO A 1 248 ? -12.263 -9.405 -8.211 1.00 89.62 248 PRO A O 1
ATOM 2032 N N . HIS A 1 249 ? -14.068 -8.280 -7.468 1.00 90.19 249 HIS A N 1
ATOM 2033 C CA . HIS A 1 249 ? -13.380 -7.105 -6.927 1.00 90.19 249 HIS A CA 1
ATOM 2034 C C . HIS A 1 249 ? -12.886 -7.263 -5.491 1.00 90.19 249 HIS A C 1
ATOM 2036 O O . HIS A 1 249 ? -12.094 -6.438 -5.040 1.00 90.19 249 HIS A O 1
ATOM 2042 N N . TYR A 1 250 ? -13.294 -8.326 -4.802 1.00 93.81 250 TYR A N 1
ATOM 2043 C CA . TYR A 1 250 ? -12.691 -8.725 -3.539 1.00 93.81 250 TYR A CA 1
ATOM 2044 C C . TYR A 1 250 ? -11.570 -9.742 -3.759 1.00 93.81 250 TYR A C 1
ATOM 2046 O O . TYR A 1 250 ? -11.446 -10.376 -4.812 1.00 93.81 250 TYR A O 1
ATOM 2054 N N . LEU A 1 251 ? -10.716 -9.872 -2.751 1.00 94.88 251 LEU A N 1
ATOM 2055 C CA . LEU A 1 251 ? -9.728 -10.938 -2.684 1.00 94.88 251 LEU A CA 1
ATOM 2056 C C . LEU A 1 251 ? -10.408 -12.296 -2.483 1.00 94.88 251 LEU A C 1
ATOM 2058 O O . LEU A 1 251 ? -11.427 -12.397 -1.801 1.00 94.88 251 LEU A O 1
ATOM 2062 N N . LYS A 1 252 ? -9.834 -13.350 -3.070 1.00 94.44 252 LYS A N 1
ATOM 2063 C CA . LYS A 1 252 ? -10.421 -14.702 -3.052 1.00 94.44 252 LYS A CA 1
ATOM 2064 C C . LYS A 1 252 ? -10.431 -15.317 -1.653 1.00 94.44 252 LYS A C 1
ATOM 2066 O O . LYS A 1 252 ? -11.194 -16.238 -1.398 1.00 94.44 252 LYS A O 1
ATOM 2071 N N . GLU A 1 253 ? -9.583 -14.805 -0.773 1.00 95.75 253 GLU A N 1
ATOM 2072 C CA . GLU A 1 253 ? -9.427 -15.182 0.622 1.00 95.75 253 GLU A CA 1
ATOM 2073 C C . GLU A 1 253 ? -10.578 -14.649 1.490 1.00 95.75 253 GLU A C 1
ATOM 2075 O O . GLU A 1 253 ? -10.953 -15.297 2.465 1.00 95.75 253 GLU A O 1
ATOM 2080 N N . LEU A 1 254 ? -11.185 -13.511 1.120 1.00 97.44 254 LEU A N 1
ATOM 2081 C CA . LEU A 1 254 ? -12.211 -12.848 1.931 1.00 97.44 254 LEU A CA 1
ATOM 2082 C C . LEU A 1 254 ? -13.425 -13.754 2.232 1.00 97.44 254 LEU A C 1
ATOM 2084 O O . LEU A 1 254 ? -13.787 -13.853 3.404 1.00 97.44 254 LEU A O 1
ATOM 2088 N N . PRO A 1 255 ? -14.040 -14.453 1.254 1.00 97.50 255 PRO A N 1
ATOM 2089 C CA . PRO A 1 255 ? -15.137 -15.380 1.534 1.00 97.50 255 PRO A CA 1
ATOM 2090 C C . PRO A 1 255 ? -14.793 -16.448 2.577 1.00 97.50 255 PRO A C 1
ATOM 2092 O O . PRO A 1 255 ? -15.640 -16.775 3.396 1.00 97.50 255 PRO A O 1
ATOM 2095 N N . PHE A 1 256 ? -13.561 -16.970 2.589 1.00 97.12 256 PHE A N 1
ATOM 2096 C CA . PHE A 1 256 ? -13.145 -17.984 3.566 1.00 97.12 256 PHE A CA 1
ATOM 2097 C C . PHE A 1 256 ? -13.032 -17.407 4.980 1.00 97.12 256 PHE A C 1
ATOM 2099 O O . PHE A 1 256 ? -13.426 -18.062 5.943 1.00 97.12 256 PHE A O 1
ATOM 2106 N N . VAL A 1 257 ? -12.532 -16.173 5.104 1.00 97.50 257 VAL A N 1
ATOM 2107 C CA . VAL A 1 257 ? -12.469 -15.449 6.383 1.00 97.50 257 VAL A CA 1
ATOM 2108 C C . VAL A 1 257 ? -13.876 -15.202 6.924 1.00 97.50 257 VAL A C 1
ATOM 2110 O O . VAL A 1 257 ? -14.133 -15.448 8.098 1.00 97.50 257 VAL A O 1
ATOM 2113 N N . VAL A 1 258 ? -14.802 -14.771 6.063 1.00 97.88 258 VAL A N 1
ATOM 2114 C CA . VAL A 1 258 ? -16.201 -14.545 6.450 1.00 97.88 258 VAL A CA 1
ATOM 2115 C C . VAL A 1 258 ? -16.890 -15.852 6.825 1.00 97.88 258 VAL A C 1
ATOM 2117 O O . VAL A 1 258 ? -17.517 -15.918 7.875 1.00 97.88 258 VAL A O 1
ATOM 2120 N N . GLU A 1 259 ? -16.725 -16.909 6.029 1.00 97.69 259 GLU A N 1
ATOM 2121 C CA . GLU A 1 259 ? -17.315 -18.223 6.301 1.00 97.69 259 GLU A CA 1
ATOM 2122 C C . GLU A 1 259 ? -16.843 -18.787 7.654 1.00 97.69 259 GLU A C 1
ATOM 2124 O O . GLU A 1 259 ? -17.646 -19.300 8.435 1.00 97.69 259 GLU A O 1
ATOM 2129 N N . ASN A 1 260 ? -15.548 -18.668 7.965 1.00 96.88 260 ASN A N 1
ATOM 2130 C CA . ASN A 1 260 ? -15.001 -19.076 9.259 1.00 96.88 260 ASN A CA 1
ATOM 2131 C C . ASN A 1 260 ? -15.505 -18.192 10.411 1.00 96.88 260 ASN A C 1
ATOM 2133 O O . ASN A 1 260 ? -15.908 -18.698 11.463 1.00 96.88 260 ASN A O 1
ATOM 2137 N N . GLY A 1 261 ? -15.505 -16.876 10.207 1.00 96.94 261 GLY A N 1
ATOM 2138 C CA . GLY A 1 261 ? -15.949 -15.904 11.198 1.00 96.94 261 GLY A CA 1
ATOM 2139 C C . GLY A 1 261 ? -17.429 -16.057 11.551 1.00 96.94 261 GLY A C 1
ATOM 2140 O O . GLY A 1 261 ? -17.786 -15.983 12.726 1.00 96.94 261 GLY A O 1
ATOM 2141 N N . GLU A 1 262 ? -18.285 -16.337 10.565 1.00 95.25 262 GLU A N 1
ATOM 2142 C CA . GLU A 1 262 ? -19.705 -16.643 10.774 1.00 95.25 262 GLU A CA 1
ATOM 2143 C C . GLU A 1 262 ? -19.895 -17.959 11.542 1.00 95.25 262 GLU A C 1
ATOM 2145 O O . GLU A 1 262 ? -20.640 -17.987 12.520 1.00 95.25 262 GLU A O 1
ATOM 2150 N N . LYS A 1 263 ? -19.187 -19.036 11.164 1.00 95.62 263 LYS A N 1
ATOM 2151 C CA . LYS A 1 263 ? -19.291 -20.349 11.837 1.00 95.62 263 LYS A CA 1
ATOM 2152 C C . LYS A 1 263 ? -18.827 -20.320 13.293 1.00 95.62 263 LYS A C 1
ATOM 2154 O O . LYS A 1 263 ? -19.378 -21.035 14.124 1.00 95.62 263 LYS A O 1
ATOM 2159 N N . THR A 1 264 ? -17.804 -19.525 13.600 1.00 95.62 264 THR A N 1
ATOM 2160 C CA . THR A 1 264 ? -17.220 -19.433 14.950 1.00 95.62 264 THR A CA 1
ATOM 2161 C C . THR A 1 264 ? -17.816 -18.311 15.802 1.00 95.62 264 THR A C 1
ATOM 2163 O O . THR A 1 264 ? -17.454 -18.187 16.970 1.00 95.62 264 THR A O 1
ATOM 2166 N N . GLY A 1 265 ? -18.699 -17.479 15.237 1.00 94.50 265 GLY A N 1
ATOM 2167 C CA . GLY A 1 265 ? -19.261 -16.306 15.912 1.00 94.50 265 GLY A CA 1
ATOM 2168 C C . GLY A 1 265 ? -18.265 -15.155 16.120 1.00 94.50 265 GLY A C 1
ATOM 2169 O O . GLY A 1 265 ? -18.553 -14.233 16.877 1.00 94.50 265 GLY A O 1
ATOM 2170 N N . ASN A 1 266 ? -17.102 -15.184 15.461 1.00 95.69 266 ASN A N 1
ATOM 2171 C CA . ASN A 1 266 ? -16.023 -14.199 15.614 1.00 95.69 266 ASN A CA 1
ATOM 2172 C C . ASN A 1 266 ? -15.843 -13.289 14.389 1.00 95.69 266 ASN A C 1
ATOM 2174 O O . ASN A 1 266 ? -14.788 -12.676 14.228 1.00 95.69 266 ASN A O 1
ATOM 2178 N N . LEU A 1 267 ? -16.865 -13.160 13.535 1.00 97.00 267 LEU A N 1
ATOM 2179 C CA . LEU A 1 267 ? -16.796 -12.435 12.260 1.00 97.00 267 LEU A CA 1
ATOM 2180 C C . LEU A 1 267 ? -16.159 -11.039 12.367 1.00 97.00 267 LEU A C 1
ATOM 2182 O O . LEU A 1 267 ? -15.274 -10.708 11.582 1.00 97.00 267 LEU A O 1
ATOM 2186 N N . ALA A 1 268 ? -16.553 -10.240 13.363 1.00 95.69 268 ALA A N 1
ATOM 2187 C CA . ALA A 1 268 ? -15.985 -8.908 13.579 1.00 95.69 268 ALA A CA 1
ATOM 2188 C C . ALA A 1 268 ? -14.460 -8.945 13.782 1.00 95.69 268 ALA A C 1
ATOM 2190 O O . ALA A 1 268 ? -13.720 -8.155 13.196 1.00 95.69 268 ALA A O 1
ATOM 2191 N N . LYS A 1 269 ? -13.983 -9.888 14.603 1.00 95.75 269 LYS A N 1
ATOM 2192 C CA . LYS A 1 269 ? -12.563 -10.058 14.924 1.00 95.75 269 LYS A CA 1
ATOM 2193 C C . LYS A 1 269 ? -11.781 -10.560 13.713 1.00 95.75 269 LYS A C 1
ATOM 2195 O O . LYS A 1 269 ? -10.710 -10.025 13.436 1.00 95.75 269 LYS A O 1
ATOM 2200 N N . ASP A 1 270 ? -12.324 -11.536 12.992 1.00 97.38 270 ASP A N 1
ATOM 2201 C CA . ASP A 1 270 ? -11.681 -12.141 11.824 1.00 97.38 270 ASP A CA 1
ATOM 2202 C C . ASP A 1 270 ? -11.542 -11.130 10.677 1.00 97.38 270 ASP A C 1
ATOM 2204 O O . ASP A 1 270 ? -10.471 -11.022 10.080 1.00 97.38 270 ASP A O 1
ATOM 2208 N N . LEU A 1 271 ? -12.572 -10.310 10.427 1.00 96.88 271 LEU A N 1
ATOM 2209 C CA . LEU A 1 271 ? -12.515 -9.214 9.454 1.00 96.88 271 LEU A CA 1
ATOM 2210 C C . LEU A 1 271 ? -11.446 -8.181 9.825 1.00 96.88 271 LEU A C 1
ATOM 2212 O O . LEU A 1 271 ? -10.615 -7.822 8.991 1.00 96.88 271 LEU A O 1
ATOM 2216 N N . LEU A 1 272 ? -11.422 -7.720 11.079 1.00 93.81 272 LEU A N 1
ATOM 2217 C CA . LEU A 1 272 ? -10.424 -6.745 11.527 1.00 93.81 272 LEU A CA 1
ATOM 2218 C C . LEU A 1 272 ? -9.000 -7.312 11.437 1.00 93.81 272 LEU A C 1
ATOM 2220 O O . LEU A 1 272 ? -8.111 -6.634 10.923 1.00 93.81 272 LEU A O 1
ATOM 2224 N N . TYR A 1 273 ? -8.792 -8.563 11.852 1.00 94.94 273 TYR A N 1
ATOM 2225 C CA . TYR A 1 273 ? -7.499 -9.238 11.733 1.00 94.94 273 TYR A CA 1
ATOM 2226 C C . TYR A 1 273 ? -7.060 -9.376 10.273 1.00 94.94 273 TYR A C 1
ATOM 2228 O O . TYR A 1 273 ? -5.925 -9.045 9.927 1.00 94.94 273 TYR A O 1
ATOM 2236 N N . PHE A 1 274 ? -7.968 -9.806 9.396 1.00 96.25 274 PHE A N 1
ATOM 2237 C CA . PHE A 1 274 ? -7.685 -9.925 7.972 1.00 96.25 274 PHE A CA 1
ATOM 2238 C C . PHE A 1 274 ? -7.367 -8.564 7.344 1.00 96.25 274 PHE A C 1
ATOM 2240 O O . PHE A 1 274 ? -6.449 -8.465 6.534 1.00 96.25 274 PHE A O 1
ATOM 2247 N N . SER A 1 275 ? -8.043 -7.493 7.763 1.00 92.94 275 SER A N 1
ATOM 2248 C CA . SER A 1 275 ? -7.733 -6.141 7.295 1.00 92.94 275 SER A CA 1
ATOM 2249 C C . SER A 1 275 ? -6.324 -5.681 7.684 1.00 92.94 275 SER A C 1
ATOM 2251 O O . SER A 1 275 ? -5.599 -5.152 6.839 1.00 92.94 275 SER A O 1
ATOM 2253 N N . ASP A 1 276 ? -5.902 -5.951 8.924 1.00 90.94 276 ASP A N 1
ATOM 2254 C CA . ASP A 1 276 ? -4.564 -5.616 9.411 1.00 90.94 276 ASP A CA 1
ATOM 2255 C C . ASP A 1 276 ? -3.501 -6.427 8.648 1.00 90.94 276 ASP A C 1
ATOM 2257 O O . ASP A 1 276 ? -2.537 -5.851 8.135 1.00 90.94 276 ASP A O 1
ATOM 2261 N N . TYR A 1 277 ? -3.731 -7.733 8.460 1.00 93.19 277 TYR A N 1
ATOM 2262 C CA . TYR A 1 277 ? -2.870 -8.603 7.654 1.00 93.19 277 TYR A CA 1
ATOM 2263 C C . TYR A 1 277 ? -2.738 -8.111 6.203 1.00 93.19 277 TYR A C 1
ATOM 2265 O O . TYR A 1 277 ? -1.624 -7.979 5.689 1.00 93.19 277 TYR A O 1
ATOM 2273 N N . GLN A 1 278 ? -3.853 -7.769 5.550 1.00 91.44 278 GLN A N 1
ATOM 2274 C CA . GLN A 1 278 ? -3.849 -7.279 4.170 1.00 91.44 278 GLN A CA 1
ATOM 2275 C C . GLN A 1 278 ? -3.148 -5.929 4.027 1.00 91.44 278 GLN A C 1
ATOM 2277 O O . GLN A 1 278 ? -2.444 -5.709 3.040 1.00 91.44 278 GLN A O 1
ATOM 2282 N N . LEU A 1 279 ? -3.301 -5.034 5.004 1.00 85.88 279 LEU A N 1
ATOM 2283 C CA . LEU A 1 279 ? -2.630 -3.738 5.006 1.00 85.88 279 LEU A CA 1
ATOM 2284 C C . LEU A 1 279 ? -1.107 -3.888 5.145 1.00 85.8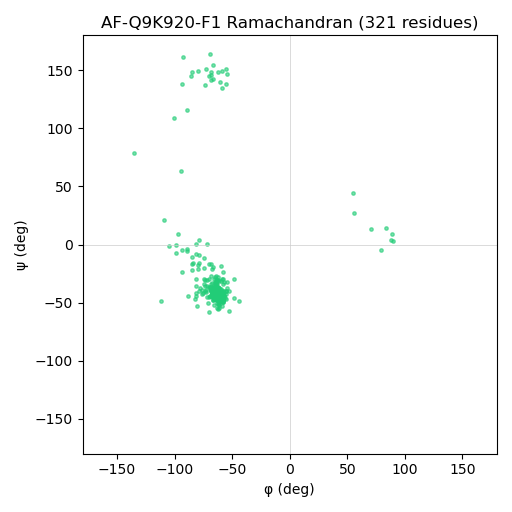8 279 LEU A C 1
ATOM 2286 O O . LEU A 1 279 ? -0.355 -3.166 4.487 1.00 85.88 279 LEU A O 1
ATOM 2290 N N . GLU A 1 280 ? -0.637 -4.827 5.968 1.00 88.44 280 GLU A N 1
ATOM 2291 C CA . GLU A 1 280 ? 0.788 -5.156 6.060 1.00 88.44 280 GLU A CA 1
ATOM 2292 C C . GLU A 1 280 ? 1.330 -5.814 4.787 1.00 88.44 280 GLU A C 1
ATOM 2294 O O . GLU A 1 280 ? 2.407 -5.456 4.307 1.00 88.44 280 GLU A O 1
ATOM 2299 N N . GLU A 1 281 ? 0.591 -6.769 4.225 1.00 89.69 281 GLU A N 1
ATOM 2300 C CA . GLU A 1 281 ? 0.930 -7.430 2.966 1.00 89.69 281 GLU A CA 1
ATOM 2301 C C . GLU A 1 281 ? 1.032 -6.423 1.811 1.00 89.69 281 GLU A C 1
ATOM 2303 O O . GLU A 1 281 ? 1.995 -6.448 1.036 1.00 89.69 281 GLU A O 1
ATOM 2308 N N . PHE A 1 282 ? 0.088 -5.481 1.736 1.00 83.62 282 PHE A N 1
ATOM 2309 C CA . PHE A 1 282 ? 0.114 -4.381 0.776 1.00 83.62 282 PHE A CA 1
ATOM 2310 C C . PHE A 1 282 ? 1.367 -3.518 0.960 1.00 83.62 282 PHE A C 1
ATOM 2312 O O . PHE A 1 282 ? 2.093 -3.261 -0.002 1.00 83.62 282 PHE A O 1
ATOM 2319 N N . GLU A 1 283 ? 1.699 -3.138 2.197 1.00 83.31 283 GLU A N 1
ATOM 2320 C CA . GLU A 1 283 ? 2.916 -2.375 2.485 1.00 83.31 283 GLU A CA 1
ATOM 2321 C C . GLU A 1 283 ? 4.190 -3.134 2.078 1.00 83.31 283 GLU A C 1
ATOM 2323 O O . GLU A 1 283 ? 5.098 -2.547 1.476 1.00 83.31 283 GLU A O 1
ATOM 2328 N N . ARG A 1 284 ? 4.260 -4.443 2.357 1.00 88.25 284 ARG A N 1
ATOM 2329 C CA . ARG A 1 284 ? 5.376 -5.306 1.942 1.00 88.25 284 ARG A CA 1
ATOM 2330 C C . ARG A 1 284 ? 5.513 -5.342 0.420 1.00 88.25 284 ARG A C 1
ATOM 2332 O O . ARG A 1 284 ? 6.627 -5.180 -0.086 1.00 88.25 284 ARG A O 1
ATOM 2339 N N . ARG A 1 285 ? 4.411 -5.513 -0.319 1.00 86.06 285 ARG A N 1
ATOM 2340 C CA . ARG A 1 285 ? 4.410 -5.497 -1.792 1.00 86.06 285 ARG A CA 1
ATOM 2341 C C . ARG A 1 285 ? 4.867 -4.152 -2.338 1.00 86.06 285 ARG A C 1
ATOM 2343 O O . ARG A 1 285 ? 5.795 -4.123 -3.141 1.00 86.06 285 ARG A O 1
ATOM 2350 N N . VAL A 1 286 ? 4.282 -3.046 -1.876 1.00 81.50 286 VAL A N 1
ATOM 2351 C CA . VAL A 1 286 ? 4.643 -1.694 -2.333 1.00 81.50 286 VAL A CA 1
ATOM 2352 C C . VAL A 1 286 ? 6.130 -1.421 -2.104 1.00 81.50 286 VAL A C 1
ATOM 2354 O O . VAL A 1 286 ? 6.809 -0.956 -3.017 1.00 81.50 286 VAL A O 1
ATOM 2357 N N . LYS A 1 287 ? 6.681 -1.780 -0.936 1.00 84.94 287 LYS A N 1
ATOM 2358 C CA . LYS A 1 287 ? 8.127 -1.668 -0.668 1.00 84.94 287 LYS A CA 1
ATOM 2359 C C . LYS A 1 287 ? 8.968 -2.480 -1.656 1.00 84.94 287 LYS A C 1
ATOM 2361 O O . LYS A 1 287 ? 9.941 -1.948 -2.182 1.00 84.94 287 LYS A O 1
ATOM 2366 N N . LYS A 1 288 ? 8.598 -3.735 -1.941 1.00 87.56 288 LYS A N 1
ATOM 2367 C CA . LYS A 1 288 ? 9.304 -4.577 -2.926 1.00 87.56 288 LYS A CA 1
ATOM 2368 C C . LYS A 1 288 ? 9.301 -3.942 -4.320 1.00 87.56 288 LYS A C 1
ATOM 2370 O O . LYS A 1 288 ? 10.355 -3.858 -4.944 1.00 87.56 288 LYS A O 1
ATOM 2375 N N . TRP A 1 289 ? 8.152 -3.440 -4.774 1.00 83.12 289 TRP A N 1
ATOM 2376 C CA . TRP A 1 289 ? 8.028 -2.736 -6.056 1.00 83.12 289 TRP A CA 1
ATOM 2377 C C . TRP A 1 289 ? 8.881 -1.462 -6.108 1.00 83.12 289 TRP A C 1
ATOM 2379 O O . TRP A 1 289 ? 9.589 -1.236 -7.088 1.00 83.12 289 TRP A O 1
ATOM 2389 N N . LEU A 1 290 ? 8.866 -0.657 -5.040 1.00 80.75 290 LEU A N 1
ATOM 2390 C CA . LEU A 1 290 ? 9.671 0.564 -4.933 1.00 80.75 290 LEU A CA 1
ATOM 2391 C C . LEU A 1 290 ? 11.181 0.294 -4.934 1.00 80.75 290 LEU A C 1
ATOM 2393 O O . LEU A 1 290 ? 11.933 1.110 -5.451 1.00 80.75 290 LEU A O 1
ATOM 2397 N N . VAL A 1 291 ? 11.639 -0.823 -4.369 1.00 85.06 291 VAL A N 1
ATOM 2398 C CA . VAL A 1 291 ? 13.061 -1.206 -4.418 1.00 85.06 291 VAL A CA 1
ATOM 2399 C C . VAL A 1 291 ? 13.430 -1.750 -5.799 1.00 85.06 291 VAL A C 1
ATOM 2401 O O . VAL A 1 291 ? 14.489 -1.416 -6.318 1.00 85.06 291 VAL A O 1
ATOM 2404 N N . ALA A 1 292 ? 12.550 -2.533 -6.430 1.00 85.12 292 ALA A N 1
ATOM 2405 C CA . ALA A 1 292 ? 12.794 -3.115 -7.750 1.00 85.12 292 ALA A CA 1
ATOM 2406 C C . ALA A 1 292 ? 12.826 -2.077 -8.887 1.00 85.12 292 ALA A C 1
ATOM 2408 O O . ALA A 1 292 ? 13.512 -2.285 -9.886 1.00 85.12 292 ALA A O 1
ATOM 2409 N N . ILE A 1 293 ? 12.128 -0.943 -8.750 1.00 79.56 293 ILE A N 1
ATOM 2410 C CA . ILE A 1 293 ? 12.080 0.082 -9.805 1.00 79.56 293 ILE A CA 1
ATOM 2411 C C . ILE A 1 293 ? 13.448 0.734 -10.059 1.00 79.56 293 ILE A C 1
ATOM 2413 O O . ILE A 1 293 ? 13.767 1.059 -11.199 1.00 79.56 293 ILE A O 1
ATOM 2417 N N . GLN A 1 294 ? 14.281 0.889 -9.023 1.00 78.44 294 GLN A N 1
ATOM 2418 C CA . GLN A 1 294 ? 15.595 1.529 -9.128 1.00 78.44 294 GLN A CA 1
ATOM 2419 C C . GLN A 1 294 ? 16.561 0.780 -10.063 1.00 78.44 294 GLN A C 1
ATOM 2421 O O . GLN A 1 294 ? 17.026 1.399 -11.020 1.00 78.44 294 GLN A O 1
ATOM 2426 N N . PRO A 1 295 ? 16.852 -0.524 -9.869 1.00 86.75 295 PRO A N 1
ATOM 2427 C CA . PRO A 1 295 ? 17.747 -1.261 -10.757 1.00 86.75 295 PRO A CA 1
ATOM 2428 C C . PRO A 1 295 ? 17.194 -1.381 -12.175 1.00 86.75 295 PRO A C 1
ATOM 2430 O O . PRO A 1 295 ? 17.979 -1.349 -13.117 1.00 86.75 295 PRO A O 1
ATOM 2433 N N . ILE A 1 296 ? 15.871 -1.465 -12.358 1.00 83.19 296 ILE A N 1
ATOM 2434 C CA . ILE A 1 296 ? 15.260 -1.474 -13.696 1.00 83.19 296 ILE A CA 1
ATOM 2435 C C . ILE A 1 296 ? 15.552 -0.152 -14.412 1.00 83.19 296 ILE A C 1
ATOM 2437 O O . ILE A 1 296 ? 16.062 -0.159 -15.532 1.00 83.19 296 ILE A O 1
ATOM 2441 N N . VAL A 1 297 ? 15.297 0.983 -13.751 1.00 78.19 297 VAL A N 1
ATOM 2442 C CA . VAL A 1 297 ? 15.588 2.308 -14.311 1.00 78.19 297 VAL A CA 1
ATOM 2443 C C . VAL A 1 297 ? 17.084 2.474 -14.579 1.00 78.19 297 VAL A C 1
ATOM 2445 O O . VAL A 1 297 ? 17.460 2.921 -15.657 1.00 78.19 297 VAL A O 1
ATOM 2448 N N . PHE A 1 298 ? 17.952 2.103 -13.638 1.00 86.25 298 PHE A N 1
ATOM 2449 C CA . PHE A 1 298 ? 19.401 2.254 -13.802 1.00 86.25 298 PHE A CA 1
ATOM 2450 C C . PHE A 1 298 ? 19.950 1.355 -14.907 1.00 86.25 298 PHE A C 1
ATOM 2452 O O . PHE A 1 298 ? 20.794 1.801 -15.674 1.00 86.25 298 PHE A O 1
ATOM 2459 N N . SER A 1 299 ? 19.444 0.128 -15.037 1.00 86.44 299 SER A N 1
ATOM 2460 C CA . SER A 1 299 ? 19.824 -0.773 -16.130 1.00 86.44 299 SER A CA 1
ATOM 2461 C C . SER A 1 299 ? 19.384 -0.212 -17.480 1.00 86.44 299 SER A C 1
ATOM 2463 O O . SER A 1 299 ? 20.149 -0.250 -18.438 1.00 86.44 299 SER A O 1
ATOM 2465 N N . MET A 1 300 ? 18.183 0.371 -17.551 1.00 77.56 300 MET A N 1
ATOM 2466 C CA . MET A 1 300 ? 17.688 1.032 -18.758 1.00 77.56 300 MET A CA 1
ATOM 2467 C C . MET A 1 300 ? 18.544 2.253 -19.127 1.00 77.56 300 MET A C 1
ATOM 2469 O O . MET A 1 300 ? 18.958 2.382 -20.275 1.00 77.56 300 MET A O 1
ATOM 2473 N N . ILE A 1 301 ? 18.867 3.117 -18.158 1.00 80.75 301 ILE A N 1
ATOM 2474 C CA . ILE A 1 301 ? 19.742 4.281 -18.365 1.00 80.75 301 ILE A CA 1
ATOM 2475 C C . ILE A 1 301 ? 21.157 3.837 -18.756 1.00 80.75 301 ILE A C 1
ATOM 2477 O O . ILE A 1 301 ? 21.725 4.377 -19.699 1.00 80.75 301 ILE A O 1
ATOM 2481 N N . GLY A 1 302 ? 21.715 2.828 -18.088 1.00 88.50 302 GLY A N 1
ATOM 2482 C CA . GLY A 1 302 ? 23.023 2.261 -18.409 1.00 88.50 302 GLY A CA 1
ATOM 2483 C C . GLY A 1 302 ? 23.076 1.682 -19.822 1.00 88.50 302 GLY A C 1
ATOM 2484 O O . GLY A 1 302 ? 24.039 1.932 -20.542 1.00 88.50 302 GLY A O 1
ATOM 2485 N N . ALA A 1 303 ? 22.020 0.988 -20.260 1.00 83.19 303 ALA A N 1
ATOM 2486 C CA . ALA A 1 303 ? 21.897 0.507 -21.634 1.00 83.19 303 ALA A CA 1
ATOM 2487 C C . ALA A 1 303 ? 21.861 1.666 -22.644 1.00 83.19 303 ALA A C 1
ATOM 2489 O O . ALA A 1 303 ? 22.546 1.607 -23.664 1.00 83.19 303 ALA A O 1
ATOM 2490 N N . VAL A 1 304 ? 21.127 2.745 -22.343 1.00 78.94 304 VAL A N 1
ATOM 2491 C CA . VAL A 1 304 ? 21.119 3.962 -23.172 1.00 78.94 304 VAL A CA 1
ATOM 2492 C C . VAL A 1 304 ? 22.518 4.574 -23.240 1.00 78.94 304 VAL A C 1
ATOM 2494 O O . VAL A 1 304 ? 23.028 4.784 -24.335 1.00 78.94 304 VAL A O 1
ATOM 2497 N N . ILE A 1 305 ? 23.178 4.799 -22.101 1.00 86.12 305 ILE A N 1
ATOM 2498 C CA . ILE A 1 305 ? 24.533 5.369 -22.046 1.00 86.12 305 ILE A CA 1
ATOM 2499 C C . ILE A 1 305 ? 25.534 4.496 -22.813 1.00 86.12 305 ILE A C 1
ATOM 2501 O O . ILE A 1 305 ? 26.359 5.033 -23.547 1.00 86.12 305 ILE A O 1
ATOM 2505 N N . LEU A 1 306 ? 25.446 3.167 -22.705 1.00 87.12 306 LEU A N 1
ATOM 2506 C CA . LEU A 1 306 ? 26.299 2.239 -23.450 1.00 87.12 306 LEU A CA 1
ATOM 2507 C C . LEU A 1 306 ? 26.111 2.388 -24.965 1.00 87.12 306 LEU A C 1
ATOM 2509 O O . LEU A 1 306 ? 27.093 2.459 -25.701 1.00 87.12 306 LEU A O 1
ATOM 2513 N N . VAL A 1 307 ? 24.863 2.478 -25.434 1.00 79.31 307 VAL A N 1
ATOM 2514 C CA . VAL A 1 307 ? 24.562 2.720 -26.853 1.00 79.31 307 VAL A CA 1
ATOM 2515 C C . VAL A 1 30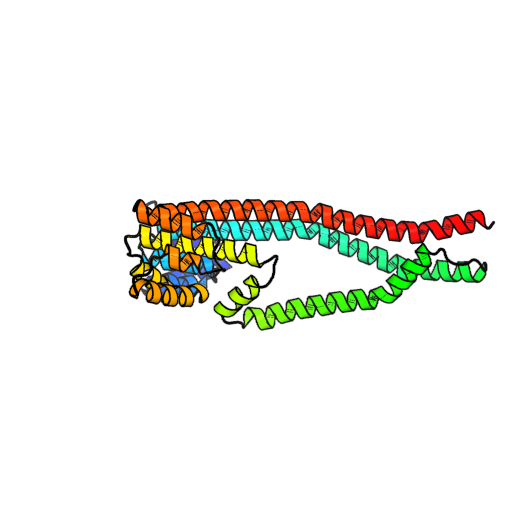7 ? 25.116 4.075 -27.306 1.00 79.31 307 VAL A C 1
ATOM 2517 O O . VAL A 1 307 ? 25.720 4.148 -28.376 1.00 79.31 307 VAL A O 1
ATOM 2520 N N . LEU A 1 308 ? 24.979 5.129 -26.491 1.00 80.50 308 LEU A N 1
ATOM 2521 C CA . LEU A 1 308 ? 25.545 6.454 -26.789 1.00 80.50 308 LEU A CA 1
ATOM 2522 C C . LEU A 1 308 ? 27.077 6.413 -26.868 1.00 80.50 308 LEU A C 1
ATOM 2524 O O . LEU A 1 308 ? 27.662 6.965 -27.799 1.00 80.50 308 LEU A O 1
ATOM 2528 N N . PHE A 1 309 ? 27.725 5.725 -25.928 1.00 86.75 309 PHE A N 1
ATOM 2529 C CA . PHE A 1 309 ? 29.174 5.551 -25.902 1.00 86.75 309 PHE A CA 1
ATOM 2530 C C . PHE A 1 309 ? 29.677 4.800 -27.140 1.00 86.75 309 PHE A C 1
ATOM 2532 O O . PHE A 1 309 ? 30.604 5.264 -27.802 1.00 86.75 309 PHE A O 1
ATOM 2539 N N . LEU A 1 310 ? 29.039 3.682 -27.506 1.00 83.69 310 LEU A N 1
ATOM 2540 C CA . LEU A 1 310 ? 29.386 2.923 -28.711 1.00 83.69 310 LEU A CA 1
ATOM 2541 C C . LEU A 1 310 ? 29.201 3.761 -29.980 1.00 83.69 310 LEU A C 1
ATOM 2543 O O . LEU A 1 310 ? 30.068 3.747 -30.850 1.00 83.69 310 LEU A O 1
ATOM 2547 N N . ALA A 1 311 ? 28.116 4.531 -30.076 1.00 75.81 311 ALA A N 1
ATOM 2548 C CA . ALA A 1 311 ? 27.871 5.410 -31.217 1.00 75.81 311 ALA A CA 1
ATOM 2549 C C . ALA A 1 311 ? 28.916 6.526 -31.366 1.00 75.81 311 ALA A C 1
ATOM 2551 O O . ALA A 1 311 ? 29.151 6.980 -32.487 1.00 75.81 311 ALA A O 1
ATOM 2552 N N . MET A 1 312 ? 29.543 6.944 -30.260 1.00 80.94 312 MET A N 1
ATOM 2553 C CA . MET A 1 312 ? 30.637 7.915 -30.243 1.00 80.94 312 MET A CA 1
ATOM 2554 C C . MET A 1 312 ? 31.996 7.274 -30.557 1.00 80.94 312 MET A C 1
ATOM 2556 O O . MET A 1 312 ? 32.745 7.820 -31.362 1.00 80.94 312 MET A O 1
ATOM 2560 N N . MET A 1 313 ? 32.323 6.137 -29.936 1.00 83.75 313 MET A N 1
ATOM 2561 C CA . MET A 1 313 ? 33.653 5.517 -30.024 1.00 83.75 313 MET A CA 1
ATOM 2562 C C . MET A 1 313 ? 33.870 4.693 -31.291 1.00 83.75 313 MET A C 1
ATOM 2564 O O . MET A 1 313 ? 34.972 4.690 -31.832 1.00 83.75 313 MET A O 1
ATOM 2568 N N . LEU A 1 314 ? 32.840 4.000 -31.790 1.00 81.06 314 LEU A N 1
ATOM 2569 C CA . LEU A 1 314 ? 32.985 3.172 -32.990 1.00 81.06 314 LEU A CA 1
ATOM 2570 C C . LEU A 1 314 ? 33.462 3.969 -34.209 1.00 81.06 314 LEU A C 1
ATOM 2572 O O . LEU A 1 314 ? 34.360 3.477 -34.893 1.00 81.06 314 LEU A O 1
ATOM 2576 N N . PRO A 1 315 ? 32.946 5.187 -34.471 1.00 73.50 315 PRO A N 1
ATOM 2577 C CA . PRO A 1 315 ? 33.488 6.011 -35.534 1.00 73.50 315 PRO A CA 1
ATOM 2578 C C . PRO A 1 315 ? 34.983 6.320 -35.374 1.00 73.50 315 PRO A C 1
ATOM 2580 O O . PRO A 1 315 ? 35.771 6.159 -36.301 1.00 73.50 315 PRO A O 1
ATOM 2583 N N . VAL A 1 316 ? 35.398 6.691 -34.161 1.00 80.69 316 VAL A N 1
ATOM 2584 C CA . VAL A 1 316 ? 36.800 7.019 -33.865 1.00 80.69 316 VAL A CA 1
ATOM 2585 C C . VAL A 1 316 ? 37.715 5.825 -34.153 1.00 80.69 316 VAL A C 1
ATOM 2587 O O . VAL A 1 316 ? 38.742 5.987 -34.807 1.00 80.69 316 VAL A O 1
ATOM 2590 N N . PHE A 1 317 ? 37.325 4.613 -33.747 1.00 81.31 317 PHE A N 1
ATOM 2591 C CA . PHE A 1 317 ? 38.114 3.408 -34.025 1.00 81.31 317 PHE A CA 1
ATOM 2592 C C . PHE A 1 317 ? 38.210 3.075 -35.517 1.00 81.31 317 PHE A C 1
ATOM 2594 O O . PHE A 1 317 ? 39.268 2.648 -35.974 1.00 81.31 317 PHE A O 1
ATOM 2601 N N . GLN A 1 318 ? 37.144 3.296 -36.291 1.00 74.25 318 GLN A N 1
ATOM 2602 C CA . GLN A 1 318 ? 37.182 3.090 -37.741 1.00 74.25 318 GLN A CA 1
ATOM 2603 C C . GLN A 1 318 ? 38.063 4.118 -38.456 1.00 74.25 318 GLN A C 1
ATOM 2605 O O . GLN A 1 318 ? 38.753 3.756 -39.402 1.00 74.25 318 GLN A O 1
ATOM 2610 N N . MET A 1 319 ? 38.077 5.373 -37.996 1.00 72.56 319 MET A N 1
ATOM 2611 C CA . MET A 1 319 ? 38.954 6.408 -38.553 1.00 72.56 319 MET A CA 1
ATOM 2612 C C . MET A 1 319 ? 40.432 6.113 -38.282 1.00 72.56 319 MET A C 1
ATOM 2614 O O . MET A 1 319 ? 41.247 6.283 -39.179 1.00 72.56 319 MET A O 1
ATOM 2618 N N . ILE A 1 320 ? 40.776 5.627 -37.083 1.00 81.75 320 ILE A N 1
ATOM 2619 C CA . ILE A 1 320 ? 42.156 5.233 -36.749 1.00 81.75 320 ILE A CA 1
ATOM 2620 C C . ILE A 1 320 ? 42.623 4.056 -37.617 1.00 81.75 320 ILE A C 1
ATOM 2622 O O . ILE A 1 320 ? 43.785 4.014 -37.994 1.00 81.75 320 ILE A O 1
ATOM 2626 N N . GLY A 1 321 ? 41.735 3.113 -37.947 1.00 75.25 321 GLY A N 1
ATOM 2627 C CA . GLY A 1 321 ? 42.069 1.978 -38.815 1.00 75.25 321 GLY A CA 1
ATOM 2628 C C . GLY A 1 321 ? 42.105 2.291 -40.317 1.00 75.25 321 GLY A C 1
ATOM 2629 O O . GLY A 1 321 ? 42.501 1.422 -41.088 1.00 75.25 321 GLY A O 1
ATOM 2630 N N . ALA A 1 322 ? 41.657 3.480 -40.737 1.00 67.56 322 ALA A N 1
ATOM 2631 C CA . ALA A 1 322 ? 41.616 3.903 -42.141 1.00 67.56 322 ALA A CA 1
ATOM 2632 C C . ALA A 1 322 ? 42.798 4.806 -42.554 1.00 67.56 322 ALA A C 1
ATOM 2634 O O . ALA A 1 322 ? 42.917 5.125 -43.737 1.00 67.56 322 ALA A O 1
ATOM 2635 N N . ILE A 1 323 ? 43.629 5.228 -41.593 1.00 58.25 323 ILE A N 1
ATOM 2636 C CA . ILE A 1 323 ? 44.864 6.012 -41.784 1.00 58.25 323 ILE A CA 1
ATOM 2637 C C . ILE A 1 323 ? 46.059 5.058 -41.751 1.00 58.25 323 ILE A C 1
ATOM 2639 O O . ILE A 1 323 ? 46.969 5.236 -42.588 1.00 58.25 323 ILE A O 1
#

Radius of gyration: 28.24 Å; Cα contacts (8 Å, |Δi|>4): 280; chains: 1; bounding box: 78×48×77 Å

Mean predicted aligned error: 11.09 Å

Sequence (323 aa):
MLEQGYHLYEAVQFLAIHAPSSAQKKMNAMLMDLRSGYPLHKALDHLQLPQDVQLLLYVSERNGDLAQGFRKSGELFKKREEMKRKWEGAMRYPLLLIIVTLLLMFILMYFVLPHHQTLYRSLQIELPVITKLVIACSEKLPWLFTAFFVVAILLVLTYFVTFHRFPPTKKVTVLLRIPGLSQWTKEVITCLFCLTLGGLLKGGLSIMEALSICKEQDFFLFFRSEGEEMMLELENGERLYECLRRRPHYLKELPFVVENGEKTGNLAKDLLYFSDYQLEEFERRVKKWLVAIQPIVFSMIGAVILVLFLAMMLPVFQMIGAI

Solvent-accessible surface area (backbone atoms only — not comparable to full-atom values): 16910 Å² total; per-residue (Å²): 92,52,84,75,71,45,53,70,69,59,46,51,52,59,49,33,76,77,39,58,72,74,54,21,53,32,48,52,53,24,51,53,35,47,73,71,68,47,56,65,65,65,27,47,56,62,68,68,65,57,46,74,40,49,46,38,39,40,48,12,62,74,43,67,44,47,49,60,18,54,49,54,28,47,54,52,52,49,53,51,50,51,50,49,51,50,48,55,58,61,46,51,58,57,51,53,52,48,54,51,50,50,51,52,49,49,50,42,61,72,55,48,47,55,50,50,54,52,52,31,63,75,68,75,48,82,78,51,68,62,39,51,49,49,49,55,50,52,67,46,34,63,57,49,50,49,49,49,50,50,49,49,49,49,50,50,46,47,41,58,61,48,55,66,67,38,57,58,47,56,43,53,59,55,41,54,68,38,82,77,49,16,60,57,47,18,53,52,50,37,27,50,49,20,44,46,48,13,50,25,35,65,51,70,41,51,72,66,57,35,30,49,54,41,38,72,46,84,60,50,44,45,46,17,55,49,20,50,54,50,47,56,45,43,75,74,70,48,54,71,32,59,61,46,66,74,40,86,61,43,50,87,62,52,26,57,47,43,48,50,11,61,75,71,74,40,36,28,59,42,28,39,52,50,19,55,52,47,53,51,51,49,52,53,50,53,52,53,52,59,58,54,49,51,59,54,51,50,51,51,51,50,51,51,52,50,52,53,48,48,43,58,47,53,54,55,56,53,54,66,74,73,110

InterPro domains:
  IPR001992 T2SS_GspF/T4SS_PilC conserved site [PS00874] (86-114)
  IPR003004 GspF/PilC family [PR00812] (86-114)
  IPR003004 GspF/PilC family [PR00812] (304-323)
  IPR003004 GspF/PilC family [PTHR30012] (1-323)
  IPR018076 Type II secretion system protein GspF domain [PF00482] (1-114)
  IPR018076 Type II secretion system protein GspF domain [PF00482] (193-315)
  IPR042094 Type II secretion system GspF domain superfamily [G3DSA:1.20.81.30] (1-93)
  IPR042094 Type II secretion system GspF domain superfamily [G3DSA:1.20.81.30] (176-288)
  IPR047692 Competence type IV pilus assembly protein ComGB [NF041012] (1-320)

Secondary structure (DSSP, 8-state):
-GGGT--HHHHHHHHHHTS-HHHHHHHHHHHHHHHTT--HHHHGGGGT--HHHHHHHHHHHHHS-HHHHHHHHHHHHHHHHHHHHHHHHHHHHHHHHHHHHHHHHHHIIIIIHHHHHHHHHHHTPPPPHHHHHHHHHHHHHHHHHHHHHHHHHHHHHHIIIIIHHS-HHHHHHHHTTSHHHHHHHHHHHHHHHHHHHHHHHHTT--HHHHHHHHHH-SS-HHHHHHHHHHHHHHHTT--HHHHHHT-TTS-TTHHHHHHHHHHHT-HHHHHHHHHHHHHHHHHHHHHHHHHHHHHHHHHHHHHHHHHHHHHHHHHHHHHHTT-

Foldseek 3Di:
DVVVVDDPLVVLVVVLVVDDPQVVVLSVQLSVCVVVVHQNLVSCVSVVQALLLSLLCLLCSVLVNNVVSCVVSVVVVVLVVVLVVLLCVLVPVLVVLVVVLVVVLVCCLPPVLVVLVVVCVVVVHDADPLLVVSNVVSVVVVVVVCVVVVVVVVVVCCCVVVVVPDDLLVNLVVLCPPVVSNVVQQLSVLLSCLSQQLSNVVSVDDSLRSLVSLLPDDSRVNSVVLSVVLNVCVVVVDASLVSVCPDPSHDNCSSVLCVVCVVVVNNSVSSNVVSVVSSVVSSVVSVVVSVVVNVVSVVVSVVSVVSSVCSNVVSVVVVVVVD

Nearest PDB structures (foldseek):
  3jc8-assembly1_Ca  TM=4.121E-01  e=3.044E-06  Myxococcus xanthus DK 1622
  2whn-assembly1_A  TM=8.094E-01  e=1.683E-02  Thermus thermophilus HB8
  7sqc-assembly1_1J  TM=1.770E-01  e=1.588E+00  Chlamydomonas reinhardtii
  7sqc-assembly1_1K  TM=1.785E-01  e=2.245E+00  Chlamydomonas reinhardtii
  8glv-assembly1_Em  TM=2.685E-01  e=5.574E+00  Chlamydomonas reinhardtii

Organism: Halalkalibacterium halodurans (strain ATCC BAA-125 / DSM 18197 / FERM 7344 / JCM 9153 / C-125) (NCBI:txid272558)

=== Feature glossary ===
Annotated list of the representations used here:

Nearest PDB structures. The Foldseek neighbor list gives the closest experimentally determined structures in the PDB, ranked by structural alignment. TM-score near 1 means near-identical fold; near 0.3 means only rough topology match. This is how one finds what a novel AlphaFold prediction most resembles in the solved-structure universe.

Foldseek 3Di. Foldseek's 3Di representation compresses backbone geometry into a per-residue letter drawn from a learned twenty-state alphabet. It captures the tertiary interaction pattern around each residue — which residues are packed against it in space, regardless of where they are in sequence.

Radius of gyration, Cα contacts, bounding box. Radius of gyration (Rg) is the root-mean-square distance of Cα atoms from their centroid — a single number for overall size and compactness. A globular domain of N residues has Rg ≈ 2.2·N^0.38 Å; an extended or disordered chain has a much larger Rg. The Cα contact count is the number of residue pairs whose Cα atoms are within 8 Å and are more than four positions apart in sequence — a standard proxy for tertiary packing density. The bounding box is the smallest axis-aligned box enclosing all Cα atoms.

InterPro / GO / CATH / organism. The annotation block draws on four external resources. InterPro: which protein families and domains the sequence belongs to. GO: standardized terms for what the protein does, what process it participates in, and where in the cell it acts. CATH: which structural fold it has in the CATH hierarchy. Organism: the species of origin.

mmCIF coordinates. The mmCIF block holds the 3D Cartesian coordinates of each backbone atom (N, Cα, C, O) in ångströms. mmCIF is the PDB's canonical archive format — a tagged-loop text representation of the atomic model.

pLDDT. pLDDT is the predicted lDDT-Cα score: AlphaFold's confidence that the local environment of each residue (all inter-atomic distances within 15 Å) is correctly placed. It is a per-residue number between 0 and 100, with higher meaning more reliable.

Backbone torsions (φ/ψ). φ (phi) and ψ (psi) are the two rotatable backbone dihedrals per residue: φ is the C(i-1)–N–Cα–C torsion, ψ is the N–Cα–C–N(i+1) torsion, both in degrees on (−180°, 180°]. α-helical residues cluster near (−60°, −45°); β-strand residues near (−120°, +130°). A Ramachandran plot is simply a scatter of (φ, ψ) for every residue.

B-factor. For experimental (PDB) structures, the B-factor (temperature factor) quantifies the positional spread of each atom in the crystal — a combination of thermal vibration and static disorder — in units of Å². High B-factors mark flexible loops or poorly resolved regions; low B-factors mark the rigid, well-ordered core.

Secondary structure (3-state, P-SEA). SS3 is a coarse helix/strand/coil call (letters a/b/c) made by the P-SEA algorithm from inter-Cα distances and dihedrals. It is less detailed than DSSP but needs only Cα positions.

Predicted aligned error. Predicted aligned error is AlphaFold's pairwise confidence. Unlike pLDDT (per-residue), PAE is per-residue-pair and captures whether two parts of the structure are correctly placed relative to each other. Units are ångströms of expected positional error.

Solvent-accessible surface area. Solvent-accessible surface area (SASA) is the area in Å² traced out by the centre of a 1.4 Å probe sphere (a water molecule) rolled over the protein's van der Waals surface (Shrake–Rupley / Lee–Richards construction). Buried residues have near-zero SASA; fully exposed residues can exceed 200 Å². The total SASA scales roughly with the number of surface residues.

Secondary structure (8-state, DSSP). The SS8 string is DSSP's per-residue secondary-structure call. α-helix (H) means an i→i+4 H-bond ladder; β-strand (E) means the residue participates in a β-sheet; 3₁₀ (G) and π (I) are tighter and wider helices; T/S are turns/bends; '-' is loop.

Rendered structure images. Structure images are PyMOL renders from six orthogonal camera directions. Cartoon representation draws helices as coils and strands as arrows; sticks shows the backbone as bonds; surface shows the solvent-excluded envelope. Rainbow coloring maps sequence position to hue (blue→red, N→C); chain coloring assigns a distinct color per polypeptide.

Sequence. The amino-acid sequence is the protein's primary structure: the linear order of residues from the N-terminus to the C-terminus, written in one-letter code. Everything else here — the 3D coordinates, the secondary structure, the domain annotations — is ultimately a consequence of this string.

Contact-map, Ramachandran, and PAE plots. Three diagnostic plots accompany the record. The Cα contact map visualizes the tertiary structure as a 2D adjacency matrix (8 Å cutoff, sequence-local contacts suppressed). The Ramachandran plot shows the distribution of backbone (φ, ψ) torsions, with points in the α and β basins reflecting secondary structure content. The PAE plot shows AlphaFold's inter-residue confidence as a color matrix.